Protein AF-A0A1N7IRK2-F1 (afdb_monomer_lite)

Foldseek 3Di:
DDPVVVVVVVVVVVVVVVVVVVVCVVVVVVVVVVVVVCVVVVVVVVVDDDDDDDDDDDDDDDDDDDDDDCVCVLPVPCDPPPCLLVLVCVQQPVCVDPVVVVVLVVDDADPDWAFDPDDDQFVLVVQQVCVVVVNPCVVQVSQPKTKHWDTKTWDPDADPVGPFTKIKTFIDIAGLDSVSVSSVCVVVVDRIWMWGADPPDPVRTHIDRDPGDDRHDPVSSVVRSVSCVVSVPDSDPDPPDDDD

Radius of gyration: 25.21 Å; chains: 1; bounding box: 62×64×77 Å

Structure (mmCIF, N/CA/C/O backbone):
data_AF-A0A1N7IRK2-F1
#
_entry.id   AF-A0A1N7IRK2-F1
#
loop_
_atom_site.group_PDB
_atom_site.id
_atom_site.type_symbol
_atom_site.label_atom_id
_atom_site.label_alt_id
_atom_site.label_comp_id
_atom_site.label_asym_id
_atom_site.label_entity_id
_atom_site.label_seq_id
_atom_site.pdbx_PDB_ins_code
_atom_site.Cartn_x
_atom_site.Cartn_y
_atom_site.Cartn_z
_atom_site.occupancy
_atom_site.B_iso_or_equiv
_atom_site.auth_seq_id
_atom_site.auth_comp_id
_atom_site.auth_asym_id
_atom_site.auth_atom_id
_atom_site.pdbx_PDB_model_num
ATOM 1 N N . MET A 1 1 ? 38.236 15.148 -55.944 1.00 59.03 1 MET A N 1
ATOM 2 C CA . MET A 1 1 ? 37.690 14.276 -54.873 1.00 59.03 1 MET A CA 1
ATOM 3 C C . MET A 1 1 ? 36.764 13.235 -55.497 1.00 59.03 1 MET A C 1
ATOM 5 O O . MET A 1 1 ? 35.755 13.628 -56.072 1.00 59.03 1 MET A O 1
ATOM 9 N N . ASN A 1 2 ? 37.127 11.945 -55.453 1.00 81.06 2 ASN A N 1
ATOM 10 C CA . ASN A 1 2 ? 36.358 10.857 -56.083 1.00 81.06 2 ASN A CA 1
ATOM 11 C C . ASN A 1 2 ? 34.930 10.778 -55.523 1.00 81.06 2 ASN A C 1
ATOM 13 O O . ASN A 1 2 ? 34.730 11.034 -54.335 1.00 81.06 2 ASN A O 1
ATOM 17 N N . LYS A 1 3 ? 33.951 10.388 -56.357 1.00 79.19 3 LYS A N 1
ATOM 18 C CA . LYS A 1 3 ? 32.530 10.230 -55.969 1.00 79.19 3 LYS A CA 1
ATOM 19 C C . LYS A 1 3 ? 32.361 9.459 -54.653 1.00 79.19 3 LYS A C 1
ATOM 21 O O . LYS A 1 3 ? 31.593 9.874 -53.797 1.00 79.19 3 LYS A O 1
ATOM 26 N N . MET A 1 4 ? 33.164 8.417 -54.453 1.00 84.38 4 MET A N 1
ATOM 27 C CA . MET A 1 4 ? 33.158 7.593 -53.243 1.00 84.38 4 MET A CA 1
ATOM 28 C C . MET A 1 4 ? 33.537 8.375 -51.970 1.00 84.38 4 MET A C 1
ATOM 30 O O . MET A 1 4 ? 32.898 8.213 -50.939 1.00 84.38 4 MET A O 1
ATOM 34 N N . LYS A 1 5 ? 34.500 9.307 -52.053 1.00 78.69 5 LYS A N 1
ATOM 35 C CA . LYS A 1 5 ? 34.880 10.181 -50.927 1.00 78.69 5 LYS A CA 1
ATOM 36 C C . LYS A 1 5 ? 33.790 11.207 -50.595 1.00 78.69 5 LYS A C 1
ATOM 38 O O . LYS A 1 5 ? 33.616 11.539 -49.431 1.00 78.69 5 LYS A O 1
ATOM 43 N N . LYS A 1 6 ? 33.038 11.684 -51.597 1.00 81.81 6 LYS A N 1
ATOM 44 C CA . LYS A 1 6 ? 31.887 12.584 -51.382 1.00 81.81 6 LYS A CA 1
ATOM 45 C C . LYS A 1 6 ? 30.735 11.870 -50.670 1.00 81.81 6 LYS A C 1
ATOM 47 O O . LYS A 1 6 ? 30.177 12.429 -49.738 1.00 81.81 6 LYS A O 1
ATOM 52 N N . ILE A 1 7 ? 30.423 10.639 -51.078 1.00 85.75 7 ILE A N 1
ATOM 53 C CA . ILE A 1 7 ? 29.370 9.828 -50.446 1.00 85.75 7 ILE A CA 1
ATOM 54 C C . ILE A 1 7 ? 29.739 9.508 -48.994 1.00 85.75 7 ILE A C 1
ATOM 56 O O . ILE A 1 7 ? 28.921 9.715 -48.103 1.00 85.75 7 ILE A O 1
ATOM 60 N N . LEU A 1 8 ? 30.986 9.094 -48.739 1.00 86.69 8 LEU A N 1
ATOM 61 C CA . LEU A 1 8 ? 31.450 8.791 -47.382 1.00 86.69 8 LEU A CA 1
ATOM 62 C C . LEU A 1 8 ? 31.350 10.011 -46.448 1.00 86.69 8 LEU A C 1
ATOM 64 O O . LEU A 1 8 ? 30.945 9.884 -45.297 1.00 86.69 8 LEU A O 1
ATOM 68 N N . LEU A 1 9 ? 31.675 11.200 -46.964 1.00 87.31 9 LEU A N 1
ATOM 69 C CA . LEU A 1 9 ? 31.631 12.444 -46.197 1.00 87.31 9 LEU A CA 1
ATOM 70 C C . LEU A 1 9 ? 30.193 12.873 -45.863 1.00 87.31 9 LEU A C 1
ATOM 72 O O . LEU A 1 9 ? 29.949 13.349 -44.760 1.00 87.31 9 LEU A O 1
ATOM 76 N N . ILE A 1 10 ? 29.238 12.649 -46.771 1.00 85.75 10 ILE A N 1
ATOM 77 C CA . ILE A 1 10 ? 27.810 12.916 -46.526 1.00 85.75 10 ILE A CA 1
ATOM 78 C C . ILE A 1 10 ? 27.249 11.961 -45.465 1.00 85.75 10 ILE A C 1
ATOM 80 O O . ILE A 1 10 ? 26.555 12.406 -44.554 1.00 85.75 10 ILE A O 1
ATOM 84 N N . VAL A 1 11 ? 27.580 10.668 -45.538 1.00 87.19 11 VAL A N 1
ATOM 85 C CA . VAL A 1 11 ? 27.141 9.678 -44.537 1.00 87.19 11 VAL A CA 1
ATOM 86 C C . VAL A 1 11 ? 27.688 10.021 -43.151 1.00 87.19 11 VAL A C 1
ATOM 88 O O . VAL A 1 11 ? 26.948 9.984 -42.172 1.00 87.19 11 VAL A O 1
ATOM 91 N N . PHE A 1 12 ? 28.958 10.420 -43.066 1.00 89.19 12 PHE A N 1
ATOM 92 C CA . PHE A 1 12 ? 29.565 10.826 -41.800 1.00 89.19 12 PHE A CA 1
ATOM 93 C C . PHE A 1 12 ? 28.893 12.073 -41.204 1.00 89.19 12 PHE A C 1
ATOM 95 O O . PHE A 1 12 ? 28.647 12.130 -40.002 1.00 89.19 12 PHE A O 1
ATOM 102 N N . LEU A 1 13 ? 28.530 13.044 -42.048 1.00 87.31 13 LEU A N 1
ATOM 103 C CA . LEU A 1 13 ? 27.792 14.242 -41.638 1.00 87.31 13 LEU A CA 1
ATOM 104 C C . LEU A 1 13 ? 26.403 13.905 -41.083 1.00 87.31 13 LEU A C 1
ATOM 106 O O . LEU A 1 13 ? 26.022 14.428 -40.040 1.00 87.31 13 LEU A O 1
ATOM 110 N N . LEU A 1 14 ? 25.669 12.999 -41.733 1.00 85.00 14 LEU A N 1
ATOM 111 C CA . LEU A 1 14 ? 24.349 12.567 -41.263 1.00 85.00 14 LEU A CA 1
ATOM 112 C C . LEU A 1 14 ? 24.428 11.819 -39.925 1.00 85.00 14 LEU A C 1
ATOM 114 O O . LEU A 1 14 ? 23.608 12.066 -39.042 1.00 85.00 14 LEU A O 1
ATOM 118 N N . LEU A 1 15 ? 25.437 10.962 -39.737 1.00 84.00 15 LEU A N 1
ATOM 119 C CA . LEU A 1 15 ? 25.663 10.276 -38.460 1.00 84.00 15 LEU A CA 1
ATOM 120 C C . LEU A 1 15 ? 26.034 11.252 -37.336 1.00 84.00 15 LEU A C 1
ATOM 122 O O . LEU A 1 15 ? 25.533 11.116 -36.222 1.00 84.00 15 LEU A O 1
ATOM 126 N N . ALA A 1 16 ? 26.862 12.260 -37.625 1.00 83.56 16 ALA A N 1
ATOM 127 C CA . ALA A 1 16 ? 27.221 13.287 -36.651 1.00 83.56 16 ALA A CA 1
ATOM 128 C C . ALA A 1 16 ? 26.000 14.115 -36.216 1.00 83.56 16 ALA A C 1
ATOM 130 O O . ALA A 1 16 ? 25.805 14.336 -35.023 1.00 83.56 16 ALA A O 1
ATOM 131 N N . VAL A 1 17 ? 25.140 14.514 -37.159 1.00 84.69 17 VAL A N 1
ATOM 132 C CA . VAL A 1 17 ? 23.889 15.233 -36.855 1.00 84.69 17 VAL A CA 1
ATOM 133 C C . VAL A 1 17 ? 22.929 14.356 -36.042 1.00 84.69 17 VAL A C 1
ATOM 135 O O . VAL A 1 17 ? 22.362 14.832 -35.060 1.00 84.69 17 VAL A O 1
ATOM 138 N N . GLY A 1 18 ? 22.799 13.069 -36.382 1.00 80.62 18 GLY A N 1
ATOM 139 C CA . GLY A 1 18 ? 21.986 12.117 -35.616 1.00 80.62 18 GLY A CA 1
ATOM 140 C C . GLY A 1 18 ? 22.479 11.930 -34.177 1.00 80.62 18 GLY A C 1
ATOM 141 O O . GLY A 1 18 ? 21.679 11.938 -33.245 1.00 80.62 18 GLY A O 1
ATOM 142 N N . MET A 1 19 ? 23.797 11.844 -33.973 1.00 77.31 19 MET A N 1
ATOM 143 C CA . MET A 1 19 ? 24.399 11.768 -32.636 1.00 77.31 19 MET A CA 1
ATOM 144 C C . MET A 1 19 ? 24.170 13.044 -31.820 1.00 77.31 19 MET A C 1
ATOM 146 O O . MET A 1 19 ? 23.827 12.957 -30.643 1.00 77.31 19 MET A O 1
ATOM 150 N N . VAL A 1 20 ? 24.297 14.227 -32.431 1.00 78.38 20 VAL A N 1
ATOM 151 C CA . VAL A 1 20 ? 24.004 15.504 -31.754 1.00 78.38 20 VAL A CA 1
ATOM 152 C C . VAL A 1 20 ? 22.532 15.584 -31.344 1.00 78.38 20 VAL A C 1
ATOM 154 O O . VAL A 1 20 ? 22.244 15.996 -30.222 1.00 78.38 20 VAL A O 1
ATOM 157 N N . TYR A 1 21 ? 21.611 15.137 -32.202 1.00 77.31 21 TYR A N 1
ATOM 158 C CA . TYR A 1 21 ? 20.181 15.098 -31.890 1.00 77.31 21 TYR A CA 1
ATOM 159 C C . TYR A 1 21 ? 19.876 14.166 -30.706 1.00 77.31 21 TYR A C 1
ATOM 161 O O . TYR A 1 21 ? 19.214 14.585 -29.760 1.00 77.31 21 TYR A O 1
ATOM 169 N N . LEU A 1 22 ? 20.436 12.949 -30.697 1.00 70.88 22 LEU A N 1
ATOM 170 C CA . LEU A 1 22 ? 20.263 11.993 -29.593 1.00 70.88 22 LEU A CA 1
ATOM 171 C C . LEU A 1 22 ? 20.816 12.522 -28.260 1.00 70.88 22 LEU A C 1
ATOM 173 O O . LEU A 1 22 ? 20.193 12.346 -27.210 1.00 70.88 22 LEU A O 1
ATOM 177 N N . ILE A 1 23 ? 21.969 13.198 -28.295 1.00 70.69 23 ILE A N 1
ATOM 178 C CA . ILE A 1 23 ? 22.569 13.826 -27.112 1.00 70.69 23 ILE A CA 1
ATOM 179 C C . ILE A 1 23 ? 21.680 14.972 -26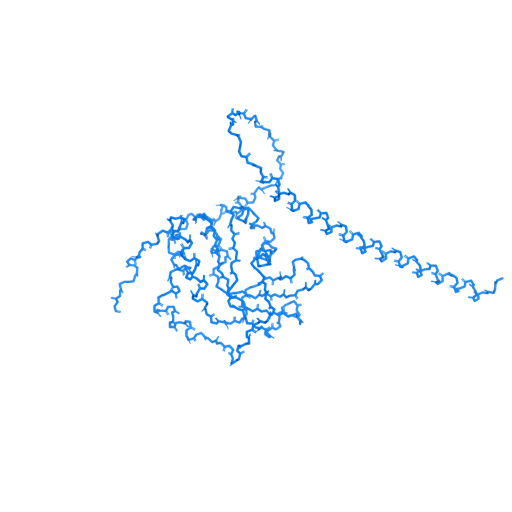.607 1.00 70.69 23 ILE A C 1
ATOM 181 O O . ILE A 1 23 ? 21.407 15.039 -25.411 1.00 70.69 23 ILE A O 1
ATOM 185 N N . GLN A 1 24 ? 21.174 15.835 -27.494 1.00 68.62 24 GLN A N 1
ATOM 186 C CA . GLN A 1 24 ? 20.278 16.933 -27.112 1.00 68.62 24 GLN A CA 1
ATOM 187 C C . GLN A 1 24 ? 18.959 16.435 -26.516 1.00 68.62 24 GLN A C 1
ATOM 189 O O . GLN A 1 24 ? 18.511 16.992 -25.517 1.00 68.62 24 GLN A O 1
ATOM 194 N N . THR A 1 25 ? 18.360 15.370 -27.058 1.00 70.00 25 THR A N 1
ATOM 195 C CA . THR A 1 25 ? 17.133 14.795 -26.486 1.00 70.00 25 THR A CA 1
ATOM 196 C C . THR A 1 25 ? 17.382 14.167 -25.120 1.00 70.00 25 THR A C 1
ATOM 198 O O . THR A 1 25 ? 16.560 14.332 -24.225 1.00 70.00 25 THR A O 1
ATOM 201 N N . ARG A 1 26 ? 18.527 13.500 -24.918 1.00 66.00 26 ARG A N 1
ATOM 202 C CA . ARG A 1 26 ? 18.858 12.868 -23.633 1.00 66.00 26 ARG A CA 1
ATOM 203 C C . ARG A 1 26 ? 19.161 13.905 -22.550 1.00 66.00 26 ARG A C 1
ATOM 205 O O . ARG A 1 26 ? 18.615 13.810 -21.459 1.00 66.00 26 ARG A O 1
ATOM 212 N N . ILE A 1 27 ? 19.953 14.929 -22.878 1.00 65.88 27 ILE A N 1
ATOM 213 C CA . ILE A 1 27 ? 20.255 16.046 -21.968 1.00 65.88 27 ILE A CA 1
ATOM 214 C C . ILE A 1 27 ? 18.994 16.875 -21.689 1.00 65.88 27 ILE A C 1
ATOM 216 O O . ILE A 1 27 ? 18.777 17.296 -20.558 1.00 65.88 27 ILE A O 1
ATOM 220 N N . GLY A 1 28 ? 18.143 17.100 -22.696 1.00 62.56 28 GLY A N 1
ATOM 221 C CA . GLY A 1 28 ? 16.870 17.803 -22.528 1.00 62.56 28 GLY A CA 1
ATOM 222 C C . GLY A 1 28 ? 15.907 17.059 -21.605 1.00 62.56 28 GLY A C 1
ATOM 223 O O . GLY A 1 28 ? 15.280 17.681 -20.753 1.00 62.56 28 GLY A O 1
ATOM 224 N N . LEU A 1 29 ? 15.849 15.730 -21.723 1.00 56.09 29 LEU A N 1
ATOM 225 C CA . LEU A 1 29 ? 15.048 14.877 -20.852 1.00 56.09 29 LEU A CA 1
ATOM 226 C C . LEU A 1 29 ? 15.599 14.865 -19.417 1.00 56.09 29 LEU A C 1
ATOM 228 O O . LEU A 1 29 ? 14.843 15.058 -18.472 1.00 56.09 29 LEU A O 1
ATOM 232 N N . GLU A 1 30 ? 16.916 14.723 -19.239 1.00 61.84 30 GLU A N 1
ATOM 233 C CA . GLU A 1 30 ? 17.557 14.805 -17.917 1.00 61.84 30 GLU A CA 1
ATOM 234 C C . GLU A 1 30 ? 17.344 16.170 -17.256 1.00 61.84 30 GLU A C 1
ATOM 236 O O . GLU A 1 30 ? 17.046 16.234 -16.065 1.00 61.84 30 GLU A O 1
ATOM 241 N N . LYS A 1 31 ? 17.435 17.262 -18.023 1.00 60.19 31 LYS A N 1
ATOM 242 C CA . LYS A 1 31 ? 17.185 18.614 -17.516 1.00 60.19 31 LYS A CA 1
ATOM 243 C C . LYS A 1 31 ? 15.722 18.804 -17.116 1.00 60.19 31 LYS A C 1
ATOM 245 O O . LYS A 1 31 ? 15.466 19.301 -16.028 1.00 60.19 31 LYS A O 1
ATOM 250 N N . PHE A 1 32 ? 14.781 18.320 -17.928 1.00 61.00 32 PHE A N 1
ATOM 251 C CA . PHE A 1 32 ? 13.359 18.299 -17.579 1.00 61.00 32 PHE A CA 1
ATOM 252 C C . PHE A 1 32 ? 13.099 17.507 -16.287 1.00 61.00 32 PHE A C 1
ATOM 254 O O . PHE A 1 32 ? 12.377 17.980 -15.413 1.00 61.00 32 PHE A O 1
ATOM 261 N N . TYR A 1 33 ? 13.739 16.346 -16.112 1.00 63.09 33 TYR A N 1
ATOM 262 C CA . TYR A 1 33 ? 13.618 15.564 -14.879 1.00 63.09 33 TYR A CA 1
ATOM 263 C C . TYR A 1 33 ? 14.173 16.293 -13.654 1.00 63.09 33 TYR A C 1
ATOM 265 O O . TYR A 1 33 ? 13.560 16.236 -12.588 1.00 63.09 33 TYR A O 1
ATOM 273 N N . GLN A 1 34 ? 15.310 16.983 -13.783 1.00 59.81 34 GLN A N 1
ATOM 274 C CA . GLN A 1 34 ? 15.858 17.782 -12.685 1.00 59.81 34 GLN A CA 1
ATOM 275 C C . GLN A 1 34 ? 14.972 18.987 -12.360 1.00 59.81 34 GLN A C 1
ATOM 277 O O . GLN A 1 34 ? 14.763 19.263 -11.182 1.00 59.81 34 GLN A O 1
ATOM 282 N N . ASP A 1 35 ? 14.400 19.647 -13.368 1.00 59.03 35 ASP A N 1
ATOM 283 C CA . ASP A 1 35 ? 13.513 20.798 -13.179 1.00 59.03 35 ASP A CA 1
ATOM 284 C C . ASP A 1 35 ? 12.204 20.382 -12.482 1.00 59.03 35 ASP A C 1
ATOM 286 O O . ASP A 1 35 ? 11.804 21.010 -11.503 1.00 59.03 35 ASP A O 1
ATOM 290 N N . VAL A 1 36 ? 11.584 19.265 -12.888 1.00 56.09 36 VAL A N 1
ATOM 291 C CA . VAL A 1 36 ? 10.395 18.712 -12.210 1.00 56.09 36 VAL A CA 1
ATOM 292 C C . VAL A 1 36 ? 10.725 18.284 -10.778 1.00 56.09 36 VAL A C 1
ATOM 294 O O . VAL A 1 36 ? 9.989 18.606 -9.846 1.00 56.09 36 VAL A O 1
ATOM 297 N N . LYS A 1 37 ? 11.858 17.600 -10.569 1.00 57.12 37 LYS A N 1
ATOM 298 C CA . LYS A 1 37 ? 12.305 17.195 -9.229 1.00 57.12 37 LYS A CA 1
ATOM 299 C C . LYS A 1 37 ? 12.561 18.406 -8.332 1.00 57.12 37 LYS A C 1
ATOM 301 O O . LYS A 1 37 ? 12.188 18.380 -7.159 1.00 57.12 37 LYS A O 1
ATOM 306 N N . TYR A 1 38 ? 13.187 19.455 -8.859 1.00 57.53 38 TYR A N 1
ATOM 307 C CA . TYR A 1 38 ? 13.462 20.691 -8.133 1.00 57.53 38 TYR A CA 1
ATOM 308 C C . TYR A 1 38 ? 12.174 21.446 -7.792 1.00 57.53 38 TYR A C 1
ATOM 310 O O . TYR A 1 38 ? 12.020 21.892 -6.658 1.00 57.53 38 TYR A O 1
ATOM 318 N N . GLU A 1 39 ? 11.218 21.537 -8.715 1.00 60.53 39 GLU A N 1
ATOM 319 C CA . GLU A 1 39 ? 9.914 22.167 -8.477 1.00 60.53 39 GLU A CA 1
ATOM 320 C C . GLU A 1 39 ? 9.136 21.434 -7.368 1.00 60.53 39 GLU A C 1
ATOM 322 O O . GLU A 1 39 ? 8.645 22.062 -6.431 1.00 60.53 39 GLU A O 1
ATOM 327 N N . ILE A 1 40 ? 9.111 20.097 -7.397 1.00 54.72 40 ILE A N 1
ATOM 328 C CA . ILE A 1 40 ? 8.473 19.280 -6.352 1.00 54.72 40 ILE A CA 1
ATOM 329 C C . ILE A 1 40 ? 9.201 19.451 -5.008 1.00 54.72 40 ILE A C 1
ATOM 331 O O . ILE A 1 40 ? 8.580 19.742 -3.988 1.00 54.72 40 ILE A O 1
ATOM 335 N N . THR A 1 41 ? 10.532 19.340 -4.995 1.00 48.03 41 THR A N 1
ATOM 336 C CA . THR A 1 41 ? 11.327 19.418 -3.755 1.00 48.03 41 THR A CA 1
ATOM 337 C C . THR A 1 41 ? 11.314 20.828 -3.150 1.00 48.03 41 THR A C 1
ATOM 339 O O . THR A 1 41 ? 11.290 20.980 -1.932 1.00 48.03 41 THR A O 1
ATOM 342 N N . SER A 1 42 ? 11.293 21.881 -3.972 1.00 47.56 42 SER A N 1
ATOM 343 C CA . SER A 1 42 ? 11.266 23.274 -3.506 1.00 47.56 42 SER A CA 1
ATOM 344 C C . SER A 1 42 ? 9.911 23.680 -2.922 1.00 47.56 42 SER A C 1
ATOM 346 O O . SER A 1 42 ? 9.883 24.440 -1.951 1.00 47.56 42 SER A O 1
ATOM 348 N N . ARG A 1 43 ? 8.800 23.129 -3.431 1.00 50.97 43 ARG A N 1
ATOM 349 C CA . ARG A 1 43 ? 7.472 23.251 -2.804 1.00 50.97 43 ARG A CA 1
ATOM 350 C C . ARG A 1 43 ? 7.437 22.568 -1.438 1.00 50.97 43 ARG A C 1
ATOM 352 O O . ARG A 1 43 ? 6.983 23.169 -0.468 1.00 50.97 43 ARG A O 1
ATOM 359 N N . ILE A 1 44 ? 8.044 21.387 -1.332 1.00 46.78 44 ILE A N 1
ATOM 360 C CA . ILE A 1 44 ? 8.194 20.662 -0.062 1.00 46.78 44 ILE A CA 1
ATOM 361 C C . ILE A 1 44 ? 9.078 21.449 0.927 1.00 46.78 44 ILE A C 1
ATOM 363 O O . ILE A 1 44 ? 8.733 21.560 2.103 1.00 46.78 44 ILE A O 1
ATOM 367 N N . SER A 1 45 ? 10.184 22.056 0.481 1.00 34.25 45 SER A N 1
ATOM 368 C CA . SER A 1 45 ? 11.102 22.813 1.351 1.00 34.25 45 SER A CA 1
ATOM 369 C C . SER A 1 45 ? 10.589 24.191 1.783 1.00 34.25 45 SER A C 1
ATOM 371 O O . SER A 1 45 ? 10.867 24.586 2.913 1.00 34.25 45 SER A O 1
ATOM 373 N N . LYS A 1 46 ? 9.825 24.918 0.952 1.00 42.34 46 LYS A N 1
ATOM 374 C CA . LYS A 1 46 ? 9.235 26.215 1.350 1.00 42.34 46 LYS A CA 1
ATOM 375 C C . LYS A 1 46 ? 8.166 26.089 2.442 1.00 42.34 46 LYS A C 1
ATOM 377 O O . LYS A 1 46 ? 7.895 27.072 3.118 1.00 42.34 46 LYS A O 1
ATOM 382 N N . SER A 1 47 ? 7.613 24.894 2.658 1.00 41.06 47 SER A N 1
ATOM 383 C CA . SER A 1 47 ? 6.668 24.622 3.753 1.00 41.06 47 SER A CA 1
ATOM 384 C C . SER A 1 47 ? 7.328 24.499 5.138 1.00 41.06 47 SER A C 1
ATOM 386 O O . SER A 1 47 ? 6.635 24.472 6.151 1.00 41.06 47 SER A O 1
ATOM 388 N N . LYS A 1 48 ? 8.668 24.444 5.212 1.00 36.22 48 LYS A N 1
ATOM 389 C CA . LYS A 1 48 ? 9.417 24.407 6.476 1.00 36.22 48 LYS A CA 1
ATOM 390 C C . LYS A 1 48 ? 10.135 25.733 6.717 1.00 36.22 48 LYS A C 1
ATOM 392 O O . LYS A 1 48 ? 11.314 25.885 6.410 1.00 36.22 48 LYS A O 1
ATOM 397 N N . THR A 1 49 ? 9.449 26.699 7.315 1.00 28.89 49 THR A N 1
ATOM 398 C CA . THR A 1 49 ? 10.084 27.786 8.083 1.00 28.89 49 THR A CA 1
ATOM 399 C C . THR A 1 49 ? 9.258 28.008 9.358 1.00 28.89 49 THR A C 1
ATOM 401 O O . THR A 1 49 ? 8.034 27.921 9.270 1.00 28.89 49 THR A O 1
ATOM 404 N N . PRO A 1 50 ? 9.875 28.198 10.543 1.00 37.00 50 PRO A N 1
ATOM 405 C CA . PRO A 1 50 ? 9.157 28.229 11.814 1.00 37.00 50 PRO A CA 1
ATOM 406 C C . PRO A 1 50 ? 8.428 29.562 12.030 1.00 37.00 50 PRO A C 1
ATOM 408 O O . PRO A 1 50 ? 8.865 30.605 11.551 1.00 37.00 50 PRO A O 1
ATOM 411 N N . GLU A 1 51 ? 7.325 29.463 12.766 1.00 41.59 51 GLU A N 1
ATOM 412 C CA . GLU A 1 51 ? 6.317 30.472 13.106 1.00 41.59 51 GLU A CA 1
ATOM 413 C C . GLU A 1 51 ? 6.842 31.851 13.548 1.00 41.59 51 GLU A C 1
ATOM 415 O O . GLU A 1 51 ? 7.747 31.942 14.375 1.00 41.59 51 GLU A O 1
ATOM 420 N N . THR A 1 52 ? 6.119 32.900 13.133 1.00 26.48 52 THR A N 1
ATOM 421 C CA . THR A 1 52 ? 5.802 34.057 13.987 1.00 26.48 52 THR A CA 1
ATOM 422 C C . THR A 1 52 ? 4.343 34.443 13.739 1.00 26.48 52 THR A C 1
ATOM 424 O O . THR A 1 52 ? 3.947 34.687 12.600 1.00 26.48 52 THR A O 1
ATOM 427 N N . GLN A 1 53 ? 3.542 34.462 14.806 1.00 42.28 53 GLN A N 1
ATOM 428 C CA . GLN A 1 53 ? 2.176 34.980 14.817 1.00 42.28 53 GLN A CA 1
ATOM 429 C C . GLN A 1 53 ? 2.181 36.490 14.552 1.00 42.28 53 GLN A C 1
ATOM 431 O O . GLN A 1 53 ? 2.759 37.235 15.336 1.00 42.28 53 GLN A O 1
ATOM 436 N N . GLU A 1 54 ? 1.473 36.931 13.516 1.00 27.95 54 GLU A N 1
ATOM 437 C CA . GLU A 1 54 ? 0.864 38.260 13.453 1.00 27.95 54 GLU A CA 1
ATOM 438 C C . GLU A 1 54 ? -0.458 38.139 12.682 1.00 27.95 54 GLU A C 1
ATOM 440 O O . GLU A 1 54 ? -0.496 37.719 11.525 1.00 27.95 54 GLU A O 1
ATOM 445 N N . GLU A 1 55 ? -1.563 38.465 13.357 1.00 36.19 55 GLU A N 1
ATOM 446 C CA . GLU A 1 55 ? -2.842 38.740 12.711 1.00 36.19 55 GLU A CA 1
ATOM 447 C C . GLU A 1 55 ? -2.640 39.907 11.743 1.00 36.19 55 GLU A C 1
ATOM 449 O O . GLU A 1 55 ? -2.369 41.036 12.145 1.00 36.19 55 GLU A O 1
ATOM 454 N N . THR A 1 56 ? -2.784 39.662 10.448 1.00 26.39 56 THR A N 1
ATOM 455 C CA . THR A 1 56 ? -3.062 40.727 9.487 1.00 26.39 56 THR A CA 1
ATOM 456 C C . THR A 1 56 ? -4.089 40.192 8.508 1.00 26.39 56 THR A C 1
ATOM 458 O O . THR A 1 56 ? -3.867 39.186 7.838 1.00 26.39 56 THR A O 1
ATOM 461 N N . GLN A 1 57 ? -5.250 40.843 8.475 1.00 35.56 57 GLN A N 1
ATOM 462 C CA . GLN A 1 57 ? -6.270 40.623 7.459 1.00 35.56 57 GLN A CA 1
ATOM 463 C C . GLN A 1 57 ? -5.638 40.877 6.086 1.00 35.56 57 GLN A C 1
ATOM 465 O O . GLN A 1 57 ? -5.262 42.009 5.787 1.00 35.56 57 GLN A O 1
ATOM 470 N N . VAL A 1 58 ? -5.492 39.828 5.276 1.00 28.39 58 VAL A N 1
ATOM 471 C CA . VAL A 1 58 ? -5.033 39.953 3.891 1.00 28.39 58 VAL A CA 1
ATOM 472 C C . VAL A 1 58 ? -6.242 39.868 2.972 1.00 28.39 58 VAL A C 1
ATOM 474 O O . VAL A 1 58 ? -7.018 38.914 2.989 1.00 28.39 58 VAL A O 1
ATOM 477 N N . GLU A 1 59 ? -6.379 40.954 2.230 1.00 28.72 59 GLU A N 1
ATOM 478 C CA . GLU A 1 59 ? -7.324 41.251 1.172 1.00 28.72 59 GLU A CA 1
ATOM 479 C C . GLU A 1 59 ? -7.459 40.087 0.180 1.00 28.72 59 GLU A C 1
ATOM 481 O O . GLU A 1 59 ? -6.492 39.425 -0.200 1.00 28.72 59 GLU A O 1
ATOM 486 N N . GLN A 1 60 ? -8.705 39.817 -0.191 1.00 29.67 60 GLN A N 1
ATOM 487 C CA . GLN A 1 60 ? -9.121 38.700 -1.021 1.00 29.67 60 GLN A CA 1
ATOM 488 C C . GLN A 1 60 ? -8.692 38.949 -2.474 1.00 29.67 60 GLN A C 1
ATOM 490 O O . GLN A 1 60 ? -9.476 39.446 -3.281 1.00 29.67 60 GLN A O 1
ATOM 495 N N . ASP A 1 61 ? -7.448 38.606 -2.808 1.00 26.70 61 ASP A N 1
ATOM 496 C CA . ASP A 1 61 ? -6.984 38.583 -4.194 1.00 26.70 61 ASP A CA 1
ATOM 497 C C . ASP A 1 61 ? -7.767 37.511 -4.964 1.00 26.70 61 ASP A C 1
ATOM 499 O O . ASP A 1 61 ? -7.638 36.301 -4.756 1.00 26.70 61 ASP A O 1
ATOM 503 N N . SER A 1 62 ? -8.648 37.978 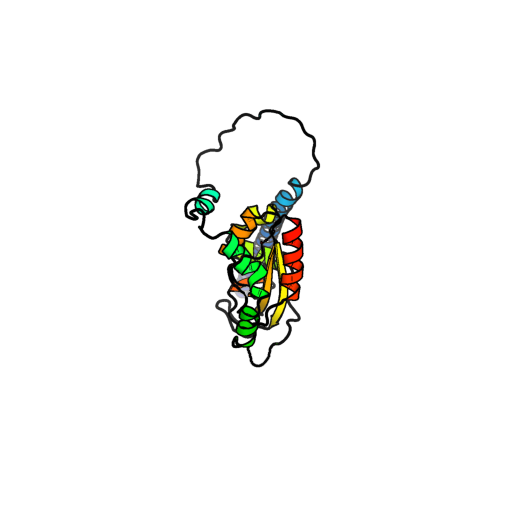-5.846 1.00 31.56 62 SER A N 1
ATOM 504 C CA . SER A 1 62 ? -9.471 37.143 -6.707 1.00 31.56 62 SER A CA 1
ATOM 505 C C . SER A 1 62 ? -8.595 36.391 -7.712 1.00 31.56 62 SER A C 1
ATOM 507 O O . SER A 1 62 ? -8.132 36.964 -8.701 1.00 31.56 62 SER A O 1
ATOM 509 N N . ILE A 1 63 ? -8.400 35.092 -7.479 1.00 30.55 63 ILE A N 1
ATOM 510 C CA . ILE A 1 63 ? -7.830 34.166 -8.463 1.00 30.55 63 ILE A CA 1
ATOM 511 C C . ILE A 1 63 ? -8.805 34.072 -9.657 1.00 30.55 63 ILE A C 1
ATOM 513 O O . ILE A 1 63 ? -10.010 33.903 -9.438 1.00 30.55 63 ILE A O 1
ATOM 517 N N . PRO A 1 64 ? -8.340 34.183 -10.918 1.00 28.05 64 PRO A N 1
ATOM 518 C CA . PRO A 1 64 ? -9.219 34.154 -12.080 1.00 28.05 64 PRO A CA 1
ATOM 519 C C . PRO A 1 64 ? -9.918 32.797 -12.196 1.00 28.05 64 PRO A C 1
ATOM 521 O O . PRO A 1 64 ? -9.282 31.749 -12.086 1.00 28.05 64 PRO A O 1
ATOM 524 N N . GLN A 1 65 ? -11.225 32.829 -12.462 1.00 34.62 65 GLN A N 1
ATOM 525 C CA . GLN A 1 65 ? -12.038 31.652 -12.754 1.00 34.62 65 GLN A CA 1
ATOM 526 C C . GLN A 1 65 ? -11.435 30.841 -13.908 1.00 34.62 65 GLN A C 1
ATOM 528 O O . GLN A 1 65 ? -11.458 31.259 -15.065 1.00 34.62 65 GLN A O 1
ATOM 533 N N . GLY A 1 66 ? -10.919 29.658 -13.582 1.00 27.09 66 GLY A N 1
ATOM 534 C CA . GLY A 1 66 ? -10.346 28.727 -14.541 1.00 27.09 66 GLY A CA 1
ATOM 535 C C . GLY A 1 66 ? -10.115 27.356 -13.918 1.00 27.09 66 GLY A C 1
ATOM 536 O O . GLY A 1 66 ? -8.998 27.042 -13.535 1.00 27.09 66 GLY A O 1
ATOM 537 N N . GLY A 1 67 ? -11.173 26.541 -13.867 1.00 27.72 67 GLY A N 1
ATOM 538 C CA . GLY A 1 67 ? -11.086 25.094 -13.642 1.00 27.72 67 GLY A CA 1
ATOM 539 C C . GLY A 1 67 ? -11.176 24.654 -12.180 1.00 27.72 67 GLY A C 1
ATOM 540 O O . GLY A 1 67 ? -10.243 24.832 -11.411 1.00 27.72 67 GLY A O 1
ATOM 541 N N . TYR A 1 68 ? -12.318 24.049 -11.851 1.00 29.06 68 TYR A N 1
ATOM 542 C CA . TYR A 1 68 ? -12.652 23.227 -10.680 1.00 29.06 68 TYR A CA 1
ATOM 543 C C . TYR A 1 68 ? -11.463 22.848 -9.779 1.00 29.06 68 TYR A C 1
ATOM 545 O O . TYR A 1 68 ? -10.607 22.046 -10.164 1.00 29.06 68 TYR A O 1
ATOM 553 N N . THR A 1 69 ? -11.442 23.360 -8.548 1.00 36.72 69 THR A N 1
ATOM 554 C CA . THR A 1 69 ? -10.573 22.824 -7.499 1.00 36.72 69 THR A CA 1
ATOM 555 C C . THR A 1 69 ? -11.022 21.395 -7.183 1.00 36.72 69 THR A C 1
ATOM 557 O O . THR A 1 69 ? -12.197 21.112 -6.957 1.00 36.72 69 THR A O 1
ATOM 560 N N . LEU A 1 70 ? -10.076 20.456 -7.191 1.00 40.62 70 LEU A N 1
ATOM 561 C CA . LEU A 1 70 ? -10.302 19.013 -7.037 1.00 40.62 70 LEU A CA 1
ATOM 562 C C . LEU A 1 70 ? -10.962 18.602 -5.705 1.00 40.62 70 LEU A C 1
ATOM 564 O O . LEU A 1 70 ? -11.410 17.461 -5.595 1.00 40.62 70 LEU A O 1
ATOM 568 N N . LEU A 1 71 ? -11.103 19.525 -4.746 1.00 39.78 71 LEU A N 1
ATOM 569 C CA . LEU A 1 71 ? -11.960 19.360 -3.569 1.00 39.78 71 LEU A CA 1
ATOM 570 C C . LEU A 1 71 ? -13.429 19.103 -3.961 1.00 39.78 71 LEU A C 1
ATOM 572 O O . LEU A 1 71 ? -14.068 18.246 -3.365 1.00 39.78 71 LEU A O 1
ATOM 576 N N . GLU A 1 72 ? -13.949 19.722 -5.027 1.00 38.56 72 GLU A N 1
ATOM 577 C CA . GLU A 1 72 ? -15.353 19.552 -5.444 1.00 38.56 72 GLU A CA 1
ATOM 578 C C . GLU A 1 72 ? -15.658 18.164 -6.035 1.00 38.56 72 GLU A C 1
ATOM 580 O O . GLU A 1 72 ? -16.793 17.702 -5.957 1.00 38.56 72 GLU A O 1
ATOM 585 N N . LYS A 1 73 ? -14.665 17.442 -6.578 1.00 38.44 73 LYS A N 1
ATOM 586 C CA . LYS A 1 73 ? -14.832 16.020 -6.960 1.00 38.44 73 LYS A CA 1
ATOM 587 C C . LYS A 1 73 ? -14.604 15.051 -5.796 1.00 38.44 73 LYS A C 1
ATOM 589 O O . LYS A 1 73 ? -15.017 13.899 -5.900 1.00 38.44 73 LYS A O 1
ATOM 594 N N . PHE A 1 74 ? -13.948 15.499 -4.724 1.00 47.78 74 PHE A N 1
ATOM 595 C CA . PHE A 1 74 ? -13.832 14.762 -3.463 1.00 47.78 74 PHE A CA 1
ATOM 596 C C . PHE A 1 74 ? -15.040 14.978 -2.535 1.00 47.78 74 PHE A C 1
ATOM 598 O O . PHE A 1 74 ? -15.286 14.111 -1.706 1.00 47.78 74 PHE A O 1
ATOM 605 N N . ASP A 1 75 ? -15.793 16.075 -2.675 1.00 45.22 75 ASP A N 1
ATOM 606 C CA . ASP A 1 75 ? -16.920 16.403 -1.786 1.00 45.22 75 ASP A CA 1
ATOM 607 C C . ASP A 1 75 ? -18.313 16.231 -2.433 1.00 45.22 75 ASP A C 1
ATOM 609 O O . ASP A 1 75 ? -19.252 15.885 -1.726 1.00 45.22 75 ASP A O 1
ATOM 613 N N . ASN A 1 76 ? -18.495 16.371 -3.757 1.00 38.75 76 ASN A N 1
ATOM 614 C CA . ASN A 1 76 ? -19.857 16.370 -4.336 1.00 38.75 76 ASN A CA 1
ATOM 615 C C . ASN A 1 76 ? -20.480 14.986 -4.612 1.00 38.75 76 ASN A C 1
ATOM 617 O O . ASN A 1 76 ? -21.612 14.930 -5.080 1.00 38.75 76 ASN A O 1
ATOM 621 N N . ASN A 1 77 ? -19.783 13.879 -4.327 1.00 41.81 77 ASN A N 1
ATOM 622 C CA . ASN A 1 77 ? -20.321 12.512 -4.477 1.00 41.81 77 ASN A CA 1
ATOM 623 C C . ASN A 1 77 ? -20.059 11.597 -3.272 1.00 41.81 77 ASN A C 1
ATOM 625 O O . ASN A 1 77 ? -20.387 10.413 -3.324 1.00 41.81 77 ASN A O 1
ATOM 629 N N . LEU A 1 78 ? -19.468 12.111 -2.195 1.00 47.50 78 LEU A N 1
ATOM 630 C CA . LEU A 1 78 ? -19.407 11.389 -0.933 1.00 47.50 78 LEU A CA 1
ATOM 631 C C . LEU A 1 78 ? -20.424 12.067 -0.010 1.00 47.50 78 LEU A C 1
ATOM 633 O O . LEU A 1 78 ? -20.063 12.921 0.796 1.00 47.50 78 LEU A O 1
ATOM 637 N N . GLU A 1 79 ? -21.712 11.714 -0.162 1.00 41.09 79 GLU A N 1
ATOM 638 C CA . GLU A 1 79 ? -22.682 11.896 0.931 1.00 41.09 79 GLU A CA 1
ATOM 639 C C . GLU A 1 79 ? -22.006 11.463 2.245 1.00 41.09 79 GLU A C 1
ATOM 641 O O . GLU A 1 79 ? -21.184 10.542 2.208 1.00 41.09 79 GLU A O 1
ATOM 646 N N . PRO A 1 80 ? -22.281 12.094 3.403 1.00 42.19 80 PRO A N 1
ATOM 647 C CA . PRO A 1 80 ? -21.759 11.590 4.667 1.00 42.19 80 PRO A CA 1
ATOM 648 C C . PRO A 1 80 ? -22.152 10.115 4.786 1.00 42.19 80 PRO A C 1
ATOM 650 O O . PRO A 1 80 ? -23.329 9.800 4.958 1.00 42.19 80 PRO A O 1
ATOM 653 N N . PHE A 1 81 ? -21.177 9.216 4.615 1.00 49.16 81 PHE A N 1
ATOM 654 C CA . PHE A 1 81 ? -21.461 7.790 4.581 1.00 49.16 81 PHE A CA 1
ATOM 655 C C . PHE A 1 81 ? -22.029 7.410 5.944 1.00 49.16 81 PHE A C 1
ATOM 657 O O . PHE A 1 81 ? -21.437 7.783 6.965 1.00 49.16 81 PHE A O 1
ATOM 664 N N . PRO A 1 82 ? -23.163 6.692 5.983 1.00 48.38 82 PRO A N 1
ATOM 665 C CA . PRO A 1 82 ? -23.861 6.402 7.230 1.00 48.38 82 PRO A CA 1
ATOM 666 C C . PRO A 1 82 ? -22.987 5.654 8.256 1.00 48.38 82 PRO A C 1
ATOM 668 O O . PRO A 1 82 ? -23.251 5.762 9.449 1.00 48.38 82 PRO A O 1
ATOM 671 N N . ASP A 1 83 ? -21.889 5.014 7.819 1.00 59.75 83 ASP A N 1
ATOM 672 C CA . ASP A 1 83 ? -21.105 4.062 8.612 1.00 59.75 83 ASP A CA 1
ATOM 673 C C . ASP A 1 83 ? -19.582 4.352 8.671 1.00 59.75 83 ASP A C 1
ATOM 675 O O . ASP A 1 83 ? -18.755 3.438 8.632 1.00 59.75 83 ASP A O 1
ATOM 679 N N . ASN A 1 84 ? -19.169 5.621 8.790 1.00 68.88 84 ASN A N 1
ATOM 680 C CA . ASN A 1 84 ? -17.745 6.006 8.884 1.00 68.88 84 ASN A CA 1
ATOM 681 C C . ASN A 1 84 ? -16.960 5.211 9.956 1.00 68.88 84 ASN A C 1
ATOM 683 O O . ASN A 1 84 ? -15.821 4.792 9.741 1.00 68.88 84 ASN A O 1
ATOM 687 N N . GLU A 1 85 ? -17.559 4.966 11.123 1.00 69.81 85 GLU A N 1
ATOM 688 C CA . GLU A 1 85 ? -16.902 4.186 12.182 1.00 69.81 85 GLU A CA 1
ATOM 689 C C . GLU A 1 85 ? -16.759 2.703 11.824 1.00 69.81 85 GLU A C 1
ATOM 691 O O . GLU A 1 85 ? -15.727 2.103 12.125 1.00 69.81 85 GLU A O 1
ATOM 696 N N . THR A 1 86 ? -17.732 2.130 11.115 1.00 73.00 86 THR A N 1
ATOM 697 C CA . THR A 1 86 ? -17.680 0.750 10.617 1.00 73.00 86 THR A CA 1
ATOM 698 C C . THR A 1 86 ? -16.594 0.582 9.561 1.00 73.00 86 THR A C 1
ATOM 700 O O . THR A 1 86 ? -15.891 -0.424 9.587 1.00 73.00 86 THR A O 1
ATOM 703 N N . ALA A 1 87 ? -16.387 1.555 8.668 1.00 73.25 87 ALA A N 1
ATOM 704 C CA . ALA A 1 87 ? -15.310 1.497 7.673 1.00 73.25 87 ALA A CA 1
ATOM 705 C C . ALA A 1 87 ? -13.926 1.471 8.342 1.00 73.25 87 ALA A C 1
ATOM 707 O O . ALA A 1 87 ? -13.089 0.617 8.047 1.00 73.25 87 ALA A O 1
ATOM 708 N N . LEU A 1 88 ? -13.706 2.355 9.317 1.00 75.38 88 LEU A N 1
ATOM 709 C CA . LEU A 1 88 ? -12.458 2.378 10.077 1.00 75.38 88 LEU A CA 1
ATOM 710 C C . LEU A 1 88 ? -12.287 1.130 10.956 1.00 75.38 88 LEU A C 1
ATOM 712 O O . LEU A 1 88 ? -11.171 0.627 11.089 1.00 75.38 88 LEU A O 1
ATOM 716 N N . TYR A 1 89 ? -13.373 0.612 11.541 1.00 75.31 89 TYR A N 1
ATOM 717 C CA . TYR A 1 89 ? -13.367 -0.668 12.252 1.00 75.31 89 TYR A CA 1
ATOM 718 C C . TYR A 1 89 ? -12.950 -1.804 11.322 1.00 75.31 89 TYR A C 1
ATOM 720 O O . TYR A 1 89 ? -12.046 -2.569 11.655 1.00 75.31 89 TYR A O 1
ATOM 728 N N . THR A 1 90 ? -13.576 -1.885 10.151 1.00 77.19 90 THR A N 1
ATOM 729 C CA . THR A 1 90 ? -13.314 -2.922 9.151 1.00 77.19 90 THR A CA 1
ATOM 730 C C . THR A 1 90 ? -11.860 -2.876 8.712 1.00 77.19 90 THR A C 1
ATOM 732 O O . THR A 1 90 ? -11.199 -3.901 8.666 1.00 77.19 90 THR A O 1
ATOM 735 N N . TYR A 1 91 ? -11.300 -1.691 8.490 1.00 81.38 91 TYR A N 1
ATOM 736 C CA . TYR A 1 91 ? -9.917 -1.597 8.046 1.00 81.38 91 TYR A CA 1
ATOM 737 C C . TYR A 1 91 ? -8.896 -1.873 9.165 1.00 81.38 91 TYR A C 1
ATOM 739 O O . TYR A 1 91 ? -7.943 -2.618 8.956 1.00 81.38 91 TYR A O 1
ATOM 747 N N . TYR A 1 92 ? -9.087 -1.315 10.368 1.00 78.00 92 TYR A N 1
ATOM 748 C CA . TYR A 1 92 ? -8.050 -1.326 11.413 1.00 78.00 92 TYR A CA 1
ATOM 749 C C . TYR A 1 92 ? -8.259 -2.326 12.557 1.00 78.00 92 TYR A C 1
ATOM 751 O O . TYR A 1 92 ? -7.310 -2.614 13.292 1.00 78.00 92 TYR A O 1
ATOM 759 N N . LYS A 1 93 ? -9.478 -2.833 12.773 1.00 78.25 93 LYS A N 1
ATOM 760 C CA . LYS A 1 93 ? -9.801 -3.742 13.892 1.00 78.25 93 LYS A CA 1
ATOM 761 C C . LYS A 1 93 ? -10.279 -5.109 13.438 1.00 78.25 93 LYS A C 1
ATOM 763 O O . LYS A 1 93 ? -9.864 -6.093 14.049 1.00 78.25 93 LYS A O 1
ATOM 768 N N . PHE A 1 94 ? -11.096 -5.180 12.389 1.00 80.50 94 PHE A N 1
ATOM 769 C CA . PHE A 1 94 ? -11.599 -6.449 11.868 1.00 80.50 94 PHE A CA 1
ATOM 770 C C . PHE A 1 94 ? -10.484 -7.457 11.550 1.00 80.50 94 PHE A C 1
ATOM 772 O O . PHE A 1 94 ? -10.657 -8.613 11.930 1.00 80.50 94 PHE A O 1
ATOM 779 N N . PRO A 1 95 ? -9.291 -7.061 11.050 1.00 85.62 95 PRO A N 1
ATOM 780 C CA . PRO A 1 95 ? -8.208 -8.013 10.832 1.00 85.62 95 PRO A CA 1
ATOM 781 C C . PRO A 1 95 ? -7.782 -8.811 12.071 1.00 85.62 95 PRO A C 1
ATOM 783 O O . PRO A 1 95 ? -7.195 -9.883 11.966 1.00 85.62 95 PRO A O 1
ATOM 786 N N . PHE A 1 96 ? -8.084 -8.324 13.276 1.00 83.75 96 PHE A N 1
ATOM 787 C CA . PHE A 1 96 ? -7.710 -8.980 14.525 1.00 83.75 96 PHE A CA 1
ATOM 788 C C . PHE A 1 96 ? -8.782 -9.933 15.080 1.00 83.75 96 PHE A C 1
ATOM 790 O O . PHE A 1 96 ? -8.501 -10.625 16.068 1.00 83.75 96 PHE A O 1
ATOM 797 N N . THR A 1 97 ? -9.969 -10.009 14.465 1.00 82.31 97 THR A N 1
ATOM 798 C CA . THR A 1 97 ? -11.061 -10.905 14.881 1.00 82.31 97 THR A CA 1
ATOM 799 C C . THR A 1 97 ? -10.738 -12.369 14.569 1.00 82.31 97 THR A C 1
ATOM 801 O O . THR A 1 97 ? -9.824 -12.689 13.804 1.00 82.31 97 THR A O 1
ATOM 804 N N . LYS A 1 98 ? -11.465 -13.298 15.207 1.00 82.81 98 LYS A N 1
ATOM 805 C CA . LYS A 1 98 ? -11.346 -14.732 14.891 1.00 82.81 98 LYS A CA 1
ATOM 806 C C . LYS A 1 98 ? -11.813 -15.025 13.466 1.00 82.81 98 LYS A C 1
ATOM 808 O O . LYS A 1 98 ? -11.122 -15.755 12.767 1.00 82.81 98 LYS A O 1
ATOM 813 N N . GLU A 1 99 ? -12.919 -14.406 13.063 1.00 85.88 99 GLU A N 1
ATOM 814 C CA . GLU A 1 99 ? -13.529 -14.520 11.736 1.00 85.88 99 GLU A CA 1
ATOM 815 C C . GLU A 1 99 ? -12.535 -14.169 10.629 1.00 85.88 99 GLU A C 1
ATOM 817 O O . GLU A 1 99 ? -12.195 -15.030 9.824 1.00 85.88 99 GLU A O 1
ATOM 822 N N . PHE A 1 100 ? -11.938 -12.974 10.670 1.00 87.12 100 PHE A N 1
ATOM 823 C CA . PHE A 1 100 ? -10.948 -12.582 9.668 1.00 87.12 100 PHE A CA 1
ATOM 824 C C . PHE A 1 100 ? -9.749 -13.534 9.639 1.00 87.12 100 PHE A C 1
ATOM 826 O O . PHE A 1 100 ? -9.261 -13.908 8.579 1.00 87.12 100 PHE A O 1
ATOM 833 N N . LYS A 1 101 ? -9.259 -13.965 10.808 1.00 86.00 101 LYS A N 1
ATOM 834 C CA . LYS A 1 101 ? -8.144 -14.923 10.893 1.00 86.00 101 LYS A CA 1
ATOM 835 C C . LYS A 1 101 ? -8.499 -16.287 10.302 1.00 86.00 101 LYS A C 1
ATOM 837 O O . LYS A 1 101 ? -7.602 -16.989 9.844 1.00 86.00 101 LYS A O 1
ATOM 842 N N . GLU A 1 102 ? -9.757 -16.705 10.376 1.00 87.56 102 GLU A N 1
ATOM 843 C CA . GLU A 1 102 ? -10.244 -17.932 9.745 1.00 87.56 102 GLU A CA 1
ATOM 844 C C . GLU A 1 102 ? -10.352 -17.768 8.234 1.00 87.56 102 GLU A C 1
ATOM 846 O O . GLU A 1 102 ? -9.842 -18.618 7.506 1.00 87.56 102 GLU A O 1
ATOM 851 N N . GLU A 1 103 ? -10.923 -16.661 7.765 1.00 88.75 103 GLU A N 1
ATOM 852 C CA . GLU A 1 103 ? -10.981 -16.325 6.342 1.00 88.75 103 GLU A CA 1
ATOM 853 C C . GLU A 1 103 ? -9.584 -16.256 5.728 1.00 88.75 103 GLU A C 1
ATOM 855 O O . GLU A 1 103 ? -9.315 -16.916 4.728 1.00 88.75 103 GLU A O 1
ATOM 860 N N . GLU A 1 104 ? -8.664 -15.539 6.371 1.00 88.06 104 GLU A N 1
ATOM 861 C CA . GLU A 1 104 ? -7.279 -15.380 5.934 1.00 88.06 104 GLU A CA 1
ATOM 862 C C . GLU A 1 104 ? -6.544 -16.724 5.838 1.00 88.06 104 GLU A C 1
ATOM 864 O O . GLU A 1 104 ? -5.816 -16.963 4.877 1.00 88.06 104 GLU A O 1
ATOM 869 N N . ARG A 1 105 ? -6.777 -17.648 6.784 1.00 87.12 105 ARG A N 1
ATOM 870 C CA . ARG A 1 105 ? -6.219 -19.014 6.728 1.00 87.12 105 ARG A CA 1
ATOM 871 C C . ARG A 1 105 ? -6.773 -19.847 5.575 1.00 87.12 105 ARG A C 1
ATOM 873 O O . ARG A 1 105 ? -6.094 -20.766 5.124 1.00 87.12 105 ARG A O 1
ATOM 880 N N . ASN A 1 106 ? -7.995 -19.558 5.139 1.00 88.31 106 ASN A N 1
ATOM 881 C CA . ASN A 1 106 ? -8.675 -20.282 4.071 1.00 88.31 106 ASN A CA 1
ATOM 882 C C . ASN A 1 106 ? -8.470 -19.635 2.691 1.00 88.31 106 ASN A C 1
ATOM 884 O O . ASN A 1 106 ? -8.889 -20.217 1.686 1.00 88.31 106 ASN A O 1
ATOM 888 N N . LYS A 1 107 ? -7.841 -18.452 2.611 1.00 86.12 107 LYS A N 1
ATOM 889 C CA . LYS A 1 107 ? -7.579 -17.785 1.332 1.00 86.12 107 LYS A CA 1
ATOM 890 C C . LYS A 1 107 ? -6.652 -18.638 0.462 1.00 86.12 107 LYS A C 1
ATOM 892 O O . LYS A 1 107 ? -5.632 -19.132 0.945 1.00 86.12 107 LYS A O 1
ATOM 897 N N . PRO A 1 108 ? -6.961 -18.791 -0.838 1.00 85.69 108 PRO A N 1
ATOM 898 C CA . PRO A 1 108 ? -6.095 -19.521 -1.748 1.00 85.69 108 PRO A CA 1
ATOM 899 C C . PRO A 1 108 ? -4.780 -18.757 -1.911 1.00 85.69 108 PRO A C 1
ATOM 901 O O . PRO A 1 108 ? -4.786 -17.608 -2.353 1.00 85.69 108 PRO A O 1
ATOM 904 N N . MET A 1 109 ? -3.666 -19.396 -1.565 1.00 83.62 109 MET A N 1
ATOM 905 C CA . MET A 1 109 ? -2.314 -18.847 -1.691 1.00 83.62 109 MET A CA 1
ATOM 906 C C . MET A 1 109 ? -1.512 -19.640 -2.731 1.00 83.62 109 MET A C 1
ATOM 908 O O . MET A 1 109 ? -1.830 -20.804 -2.985 1.00 83.62 109 MET A O 1
ATOM 912 N N . PRO A 1 110 ? -0.472 -19.043 -3.336 1.00 83.62 110 PRO A N 1
ATOM 913 C CA . PRO A 1 110 ? 0.470 -19.782 -4.169 1.00 83.62 110 PRO A CA 1
ATOM 914 C C . PRO A 1 110 ? 1.136 -20.922 -3.394 1.00 83.62 110 PRO A C 1
ATOM 916 O O . PRO A 1 110 ? 1.496 -20.756 -2.228 1.00 83.62 110 PRO A O 1
ATOM 919 N N . ASP A 1 111 ? 1.401 -22.039 -4.076 1.00 80.50 111 ASP A N 1
ATOM 920 C CA . ASP A 1 111 ? 2.080 -23.210 -3.494 1.00 80.50 111 ASP A CA 1
ATOM 921 C C . ASP A 1 111 ? 3.457 -22.869 -2.905 1.00 80.50 111 ASP A C 1
ATOM 923 O O . ASP A 1 111 ? 3.941 -23.524 -1.979 1.00 80.50 111 ASP A O 1
ATOM 927 N N . LYS A 1 112 ? 4.110 -21.839 -3.454 1.00 86.25 112 LYS A N 1
ATOM 928 C CA . LYS A 1 112 ? 5.404 -21.359 -2.986 1.00 86.25 112 LYS A CA 1
ATOM 929 C C . LYS A 1 112 ? 5.437 -19.838 -2.961 1.00 86.25 112 LYS A C 1
ATOM 931 O O . LYS A 1 112 ? 5.467 -19.192 -4.000 1.00 86.25 112 LYS A O 1
ATOM 936 N N . LEU A 1 113 ? 5.533 -19.291 -1.756 1.00 89.75 113 LEU A N 1
ATOM 937 C CA . LEU A 1 113 ? 5.804 -17.878 -1.522 1.00 89.75 113 LEU A CA 1
ATOM 938 C C . LEU A 1 113 ? 7.308 -17.668 -1.331 1.00 89.75 113 LEU A C 1
ATOM 940 O O . LEU A 1 113 ? 7.928 -18.285 -0.462 1.00 89.75 113 LEU A O 1
ATOM 944 N N . ILE A 1 114 ? 7.898 -16.794 -2.143 1.00 93.25 114 ILE A N 1
ATOM 945 C CA . ILE A 1 114 ? 9.311 -16.417 -2.048 1.00 93.25 114 ILE A CA 1
ATOM 946 C C . ILE A 1 114 ? 9.370 -15.003 -1.488 1.00 93.25 114 ILE A C 1
ATOM 948 O O . ILE A 1 114 ? 8.802 -14.085 -2.072 1.00 93.25 114 ILE A O 1
ATOM 952 N N . VAL A 1 115 ? 10.025 -14.822 -0.340 1.00 94.81 115 VAL A N 1
ATOM 953 C CA . VAL A 1 115 ? 10.201 -13.489 0.255 1.00 94.81 115 VAL A CA 1
ATOM 954 C C . VAL A 1 115 ? 11.024 -12.631 -0.699 1.00 94.81 115 VAL A C 1
ATOM 956 O O . VAL A 1 115 ? 12.131 -13.012 -1.080 1.00 94.81 115 VAL A O 1
ATOM 959 N N . ALA A 1 116 ? 10.488 -11.468 -1.058 1.00 94.00 116 ALA A N 1
ATOM 960 C CA . ALA A 1 116 ? 11.131 -10.580 -2.008 1.00 94.00 116 ALA A CA 1
ATOM 961 C C . ALA A 1 116 ? 12.406 -9.961 -1.423 1.00 94.00 116 ALA A C 1
ATOM 963 O O . ALA A 1 116 ? 12.405 -9.385 -0.331 1.00 94.00 116 ALA A O 1
ATOM 964 N N . THR A 1 117 ? 13.496 -10.036 -2.186 1.00 91.06 117 THR A N 1
ATOM 965 C CA . THR A 1 117 ? 14.761 -9.359 -1.853 1.00 91.06 117 THR A CA 1
ATOM 966 C C . THR A 1 117 ? 14.743 -7.886 -2.258 1.00 91.06 117 THR A C 1
ATOM 968 O O . THR A 1 117 ? 15.307 -7.040 -1.566 1.00 91.06 117 THR A O 1
ATOM 971 N N . MET A 1 118 ? 14.061 -7.575 -3.360 1.00 91.25 118 MET A N 1
ATOM 972 C CA . MET A 1 118 ? 13.837 -6.228 -3.867 1.00 91.25 118 MET A CA 1
ATOM 973 C C . MET A 1 118 ? 12.397 -5.822 -3.568 1.00 91.25 118 MET A C 1
ATOM 975 O O . MET A 1 118 ? 11.478 -6.506 -3.998 1.00 91.25 118 MET A O 1
ATOM 979 N N . LYS A 1 119 ? 12.185 -4.725 -2.841 1.00 94.38 119 LYS A N 1
ATOM 980 C CA . LYS A 1 119 ? 10.845 -4.231 -2.498 1.00 94.38 119 LYS A CA 1
ATOM 981 C C . LYS A 1 119 ? 10.811 -2.702 -2.434 1.00 94.38 119 LYS A C 1
ATOM 983 O O . LYS A 1 119 ? 11.869 -2.108 -2.201 1.00 94.38 119 LYS A O 1
ATOM 988 N N . PRO A 1 120 ? 9.645 -2.061 -2.634 1.00 96.12 120 PRO A N 1
ATOM 989 C CA . PRO A 1 120 ? 9.521 -0.616 -2.485 1.00 96.12 120 PRO A CA 1
ATOM 990 C C . PRO A 1 120 ? 9.839 -0.176 -1.052 1.00 96.12 120 PRO A C 1
ATOM 992 O O . PRO A 1 120 ? 9.519 -0.863 -0.079 1.00 96.12 120 PRO A O 1
ATOM 995 N N . THR A 1 121 ? 10.460 0.993 -0.923 1.00 95.69 121 THR A N 1
ATOM 996 C CA . THR A 1 121 ? 10.503 1.730 0.346 1.00 95.69 121 THR A CA 1
ATOM 997 C C . THR A 1 121 ? 9.150 2.398 0.630 1.00 95.69 121 THR A C 1
ATOM 999 O O . THR A 1 121 ? 8.288 2.467 -0.243 1.00 95.69 121 THR A O 1
ATOM 1002 N N . GLU A 1 122 ? 8.942 2.931 1.838 1.00 94.88 122 GLU A N 1
ATOM 1003 C CA . GLU A 1 122 ? 7.725 3.707 2.152 1.00 94.88 122 GLU A CA 1
ATOM 1004 C C . GLU A 1 122 ? 7.600 4.974 1.278 1.00 94.88 122 GLU A C 1
ATOM 1006 O O . GLU A 1 122 ? 6.498 5.361 0.879 1.00 94.88 122 GLU A O 1
ATOM 1011 N N . GLU A 1 123 ? 8.731 5.602 0.930 1.00 92.69 123 GLU A N 1
ATOM 1012 C CA . GLU A 1 123 ? 8.782 6.742 0.003 1.00 92.69 123 GLU A CA 1
ATOM 1013 C C . GLU A 1 123 ? 8.420 6.311 -1.424 1.00 92.69 123 GLU A C 1
ATOM 1015 O O . GLU A 1 123 ? 7.601 6.963 -2.080 1.00 92.69 123 GLU A O 1
ATOM 1020 N N . ASP A 1 124 ? 8.965 5.179 -1.884 1.00 94.69 124 ASP A N 1
ATOM 1021 C CA . ASP A 1 124 ? 8.614 4.601 -3.183 1.00 94.69 124 ASP A CA 1
ATOM 1022 C C . ASP A 1 124 ? 7.123 4.266 -3.255 1.00 94.69 124 ASP A C 1
ATOM 1024 O O . ASP A 1 124 ? 6.472 4.606 -4.239 1.00 94.69 124 ASP A O 1
ATOM 1028 N N . ALA A 1 125 ? 6.571 3.634 -2.214 1.00 94.62 125 ALA A N 1
ATOM 1029 C CA . ALA A 1 125 ? 5.160 3.276 -2.153 1.00 94.62 125 ALA A CA 1
ATOM 1030 C C . ALA A 1 125 ? 4.272 4.523 -2.181 1.00 94.62 125 ALA A C 1
ATOM 1032 O O . ALA A 1 125 ? 3.352 4.602 -2.992 1.00 94.62 125 ALA A O 1
ATOM 1033 N N . THR A 1 126 ? 4.586 5.534 -1.367 1.00 92.31 126 THR A N 1
ATOM 1034 C CA . THR A 1 126 ? 3.841 6.803 -1.356 1.00 92.31 126 THR A CA 1
ATOM 1035 C C . THR A 1 126 ? 3.864 7.470 -2.732 1.00 92.31 126 THR A C 1
ATOM 1037 O O . THR A 1 126 ? 2.815 7.874 -3.235 1.00 92.31 126 THR A O 1
ATOM 1040 N N . THR A 1 127 ? 5.028 7.514 -3.384 1.00 91.25 127 THR A N 1
ATOM 1041 C CA . THR A 1 127 ? 5.168 8.070 -4.738 1.00 91.25 127 THR A CA 1
ATOM 1042 C C . THR A 1 127 ? 4.388 7.244 -5.767 1.00 91.25 127 THR A C 1
ATOM 1044 O O . THR A 1 127 ? 3.721 7.807 -6.635 1.00 91.25 127 THR A O 1
ATOM 1047 N N . ALA A 1 128 ? 4.434 5.912 -5.672 1.00 92.06 128 ALA A N 1
ATOM 1048 C CA . ALA A 1 128 ? 3.718 5.009 -6.566 1.00 92.06 128 ALA A CA 1
ATOM 1049 C C . ALA A 1 128 ? 2.199 5.215 -6.473 1.00 92.06 128 ALA A C 1
ATOM 1051 O O . ALA A 1 128 ? 1.547 5.368 -7.505 1.00 92.06 128 ALA A O 1
ATOM 1052 N N . PHE A 1 129 ? 1.644 5.302 -5.259 1.00 91.06 129 PHE A N 1
ATOM 1053 C CA . PHE A 1 129 ? 0.223 5.588 -5.039 1.00 91.06 129 PHE A CA 1
ATOM 1054 C C . PHE A 1 129 ? -0.171 6.997 -5.488 1.00 91.06 129 PHE A C 1
ATOM 1056 O O . PHE A 1 129 ? -1.218 7.171 -6.111 1.00 91.06 129 PHE A O 1
ATOM 1063 N N . GLN A 1 130 ? 0.669 8.008 -5.236 1.00 86.94 130 GLN A N 1
ATOM 1064 C CA . GLN A 1 130 ? 0.433 9.362 -5.743 1.00 86.94 130 GLN A CA 1
ATOM 1065 C C . GLN A 1 130 ? 0.330 9.378 -7.268 1.00 86.94 130 GLN A C 1
ATOM 1067 O O . GLN A 1 130 ? -0.576 10.006 -7.805 1.00 86.94 130 GLN A O 1
ATOM 1072 N N . MET A 1 131 ? 1.228 8.678 -7.959 1.00 85.88 131 MET A N 1
ATOM 1073 C CA . MET A 1 131 ? 1.242 8.614 -9.421 1.00 85.88 131 MET A CA 1
ATOM 1074 C C . MET A 1 131 ? 0.091 7.779 -9.983 1.00 85.88 131 MET A C 1
ATOM 1076 O O . MET A 1 131 ? -0.514 8.187 -10.969 1.00 85.88 131 MET A O 1
ATOM 1080 N N . ASN A 1 132 ? -0.247 6.653 -9.344 1.00 85.00 132 ASN A N 1
ATOM 1081 C CA . ASN A 1 132 ? -1.412 5.838 -9.703 1.00 85.00 132 ASN A CA 1
ATOM 1082 C C . ASN A 1 132 ? -2.714 6.656 -9.627 1.00 85.00 132 ASN A C 1
ATOM 1084 O O . ASN A 1 132 ? -3.561 6.552 -10.508 1.00 85.00 132 ASN A O 1
ATOM 1088 N N . MET A 1 133 ? -2.815 7.552 -8.643 1.00 83.62 133 MET A N 1
ATOM 1089 C CA . MET A 1 133 ? -3.941 8.475 -8.487 1.00 83.62 133 MET A CA 1
ATOM 1090 C C . MET A 1 133 ? -3.766 9.811 -9.222 1.00 83.62 133 MET A C 1
ATOM 1092 O O . MET A 1 133 ? -4.467 10.768 -8.894 1.00 83.62 133 MET A O 1
ATOM 1096 N N . GLU A 1 134 ? -2.831 9.922 -10.169 1.00 81.75 134 GLU A N 1
ATOM 1097 C CA . GLU A 1 134 ? -2.580 11.142 -10.958 1.00 81.75 134 GLU A CA 1
ATOM 1098 C C . GLU A 1 134 ? -2.384 12.408 -10.094 1.00 81.75 134 GLU A C 1
ATOM 1100 O O . GLU A 1 134 ? -2.874 13.495 -10.394 1.00 81.75 134 GLU A O 1
ATOM 1105 N N . GLY A 1 135 ? -1.697 12.268 -8.960 1.00 71.38 135 GLY A N 1
ATOM 1106 C CA . GLY A 1 135 ? -1.414 13.357 -8.026 1.00 71.38 135 GLY A CA 1
ATOM 1107 C C . GLY A 1 135 ? -2.565 13.710 -7.080 1.00 71.38 135 GLY A C 1
ATOM 1108 O O . GLY A 1 135 ? -2.390 14.571 -6.219 1.00 71.38 135 GLY A O 1
ATOM 1109 N N . ARG A 1 136 ? -3.717 13.030 -7.143 1.00 73.44 136 ARG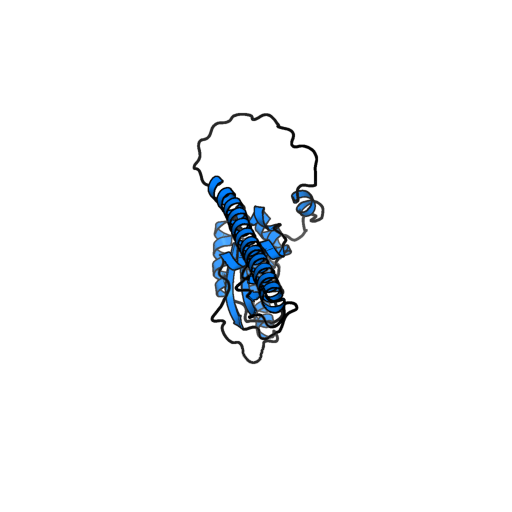 A N 1
ATOM 1110 C CA . ARG A 1 136 ? -4.893 13.333 -6.297 1.00 73.44 136 ARG A CA 1
ATOM 1111 C C . ARG A 1 136 ? -4.686 13.099 -4.795 1.00 73.44 136 ARG A C 1
ATOM 1113 O O . ARG A 1 136 ? -5.541 13.481 -4.005 1.00 73.44 136 ARG A O 1
ATOM 1120 N N . LEU A 1 137 ? -3.571 12.485 -4.397 1.00 80.44 137 LEU A N 1
ATOM 1121 C CA . LEU A 1 137 ? -3.188 12.304 -2.993 1.00 80.44 137 LEU A CA 1
ATOM 1122 C C . LEU A 1 137 ? -2.230 13.382 -2.473 1.00 80.44 137 LEU A C 1
ATOM 1124 O O . LEU A 1 137 ? -1.844 13.308 -1.311 1.00 80.44 137 LEU A O 1
ATOM 1128 N N . SER A 1 138 ? -1.810 14.347 -3.297 1.00 81.00 138 SER A N 1
ATOM 1129 C CA . SER A 1 138 ? -0.754 15.309 -2.934 1.00 81.00 138 SER A CA 1
ATOM 1130 C C . SER A 1 138 ? -1.075 16.045 -1.633 1.00 81.00 138 SER A C 1
ATOM 1132 O O . SER A 1 138 ? -0.304 15.950 -0.684 1.00 81.00 138 SER A O 1
ATOM 1134 N N . ASP A 1 139 ? -2.274 16.620 -1.528 1.00 80.56 139 ASP A N 1
ATOM 1135 C CA . ASP A 1 139 ? -2.725 17.353 -0.339 1.00 80.56 139 ASP A CA 1
ATOM 1136 C C . ASP A 1 139 ? -2.840 16.458 0.908 1.00 80.56 139 ASP A C 1
ATOM 1138 O O . ASP A 1 139 ? -2.645 16.905 2.038 1.00 80.56 139 ASP A O 1
ATOM 1142 N N . LEU A 1 140 ? -3.180 15.176 0.734 1.00 81.25 140 LEU A N 1
ATOM 1143 C CA . LEU A 1 140 ? -3.232 14.211 1.837 1.00 81.25 140 LEU A CA 1
ATOM 1144 C C . LEU A 1 140 ? -1.816 13.860 2.307 1.00 81.25 140 LEU A C 1
ATOM 1146 O O . LEU A 1 140 ? -1.554 13.813 3.508 1.00 81.25 140 LEU A O 1
ATOM 1150 N N . VAL A 1 141 ? -0.889 13.645 1.371 1.00 84.88 141 VAL A N 1
ATOM 1151 C CA . VAL A 1 141 ? 0.518 13.333 1.661 1.00 84.88 141 VAL A CA 1
ATOM 1152 C C . VAL A 1 141 ? 1.217 14.520 2.320 1.00 84.88 141 VAL A C 1
ATOM 1154 O O . VAL A 1 141 ? 1.955 14.327 3.290 1.00 84.88 141 VAL A O 1
ATOM 1157 N N . GLU A 1 142 ? 0.944 15.748 1.883 1.00 84.62 142 GLU A N 1
ATOM 1158 C CA . GLU A 1 142 ? 1.432 16.966 2.541 1.00 84.62 142 GLU A CA 1
ATOM 1159 C C . GLU A 1 142 ? 0.932 17.073 3.987 1.00 84.62 142 GLU A C 1
ATOM 1161 O O . GLU A 1 142 ? 1.710 17.387 4.888 1.00 84.62 142 GLU A O 1
ATOM 1166 N N . ARG A 1 143 ? -0.327 16.692 4.236 1.00 81.25 143 ARG A N 1
ATOM 1167 C CA . ARG A 1 143 ? -0.924 16.625 5.582 1.00 81.25 143 ARG A CA 1
ATOM 1168 C C . ARG A 1 143 ? -0.507 15.403 6.404 1.00 81.25 143 ARG A C 1
ATOM 1170 O O . ARG A 1 143 ? -0.980 15.228 7.524 1.00 81.25 143 ARG A O 1
ATOM 1177 N N . GLY A 1 144 ? 0.415 14.587 5.897 1.00 83.69 144 GLY A N 1
ATOM 1178 C CA . GLY A 1 144 ? 1.022 13.491 6.649 1.00 83.69 144 GLY A CA 1
ATOM 1179 C C . GLY A 1 144 ? 0.481 12.100 6.330 1.00 83.69 144 GLY A C 1
ATOM 1180 O O . GLY A 1 144 ? 0.830 11.167 7.049 1.00 83.69 144 GLY A O 1
ATOM 1181 N N . LEU A 1 145 ? -0.312 11.922 5.267 1.00 86.19 145 LEU A N 1
ATOM 1182 C CA . LEU A 1 145 ? -0.645 10.591 4.755 1.00 86.19 145 LEU A CA 1
ATOM 1183 C C . LEU A 1 145 ? 0.630 9.846 4.336 1.00 86.19 145 LEU A C 1
ATOM 1185 O O . LEU A 1 145 ? 1.467 10.381 3.604 1.00 86.19 145 LEU A O 1
ATOM 1189 N N . ARG A 1 146 ? 0.778 8.606 4.790 1.00 86.00 146 ARG A N 1
ATOM 1190 C CA . ARG A 1 146 ? 1.906 7.719 4.509 1.00 86.00 146 ARG A CA 1
ATOM 1191 C C . ARG A 1 146 ? 1.403 6.307 4.237 1.00 86.00 146 ARG A C 1
ATOM 1193 O O . ARG A 1 146 ? 0.449 5.843 4.859 1.00 86.00 146 ARG A O 1
ATOM 1200 N N . PHE A 1 147 ? 2.102 5.619 3.343 1.00 91.50 147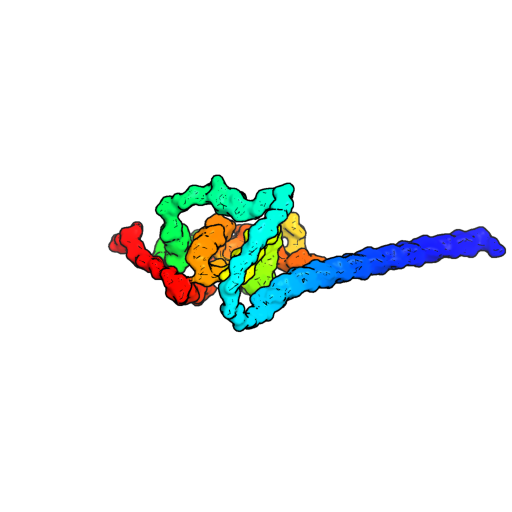 PHE A N 1
ATOM 1201 C CA . PHE A 1 147 ? 1.904 4.203 3.060 1.00 91.50 147 PHE A CA 1
ATOM 1202 C C . PHE A 1 147 ? 3.074 3.427 3.658 1.00 91.50 147 PHE A C 1
ATOM 1204 O O . PHE A 1 147 ? 4.221 3.612 3.247 1.00 91.50 147 PHE A O 1
ATOM 1211 N N . ARG A 1 148 ? 2.793 2.578 4.647 1.00 93.19 148 ARG A N 1
ATOM 1212 C CA . ARG A 1 148 ? 3.795 1.705 5.263 1.00 93.19 148 ARG A CA 1
ATOM 1213 C C . ARG A 1 148 ? 3.852 0.383 4.515 1.00 93.19 148 ARG A C 1
ATOM 1215 O O . ARG A 1 148 ? 2.813 -0.216 4.245 1.00 93.19 148 ARG A O 1
ATOM 1222 N N . VAL A 1 149 ? 5.065 -0.067 4.209 1.00 96.25 149 VAL A N 1
ATOM 1223 C CA . VAL A 1 149 ? 5.316 -1.307 3.463 1.00 96.25 149 VAL A CA 1
ATOM 1224 C C . VAL A 1 149 ? 5.712 -2.419 4.429 1.00 96.25 149 VAL A C 1
ATOM 1226 O O . VAL A 1 149 ? 6.710 -2.298 5.140 1.00 96.25 149 VAL A O 1
ATOM 1229 N N . GLY A 1 150 ? 4.951 -3.511 4.442 1.00 96.56 150 GLY A N 1
ATOM 1230 C CA . GLY A 1 150 ? 5.220 -4.688 5.269 1.00 96.56 150 GLY A CA 1
ATOM 1231 C C . GLY A 1 150 ? 5.989 -5.791 4.545 1.00 96.56 150 GLY A C 1
ATOM 1232 O O . GLY A 1 150 ? 6.950 -5.556 3.797 1.00 96.56 150 GLY A O 1
ATOM 1233 N N . ASN A 1 151 ? 5.569 -7.027 4.810 1.00 96.25 151 ASN A N 1
ATOM 1234 C CA . ASN A 1 151 ? 6.060 -8.216 4.124 1.00 96.25 151 ASN A CA 1
ATOM 1235 C C . ASN A 1 151 ? 5.707 -8.182 2.632 1.00 96.25 151 ASN A C 1
ATOM 1237 O O . ASN A 1 151 ? 4.566 -7.895 2.261 1.00 96.25 151 ASN A O 1
ATOM 1241 N N . CYS A 1 152 ? 6.696 -8.518 1.802 1.00 96.62 152 CYS A N 1
ATOM 1242 C CA . CYS A 1 152 ? 6.581 -8.567 0.350 1.00 96.62 152 CYS A CA 1
ATOM 1243 C C . CYS A 1 152 ? 7.062 -9.915 -0.181 1.00 96.62 152 CYS A C 1
ATOM 1245 O O . CYS A 1 152 ? 8.056 -10.462 0.311 1.00 96.62 152 CYS A O 1
ATOM 1247 N N . TYR A 1 153 ? 6.396 -10.406 -1.218 1.00 95.25 153 TYR A N 1
ATOM 1248 C CA . TYR A 1 153 ? 6.705 -11.671 -1.874 1.00 95.25 153 TYR A CA 1
ATOM 1249 C C . TYR A 1 153 ? 6.860 -11.463 -3.376 1.00 95.25 153 TYR A C 1
ATOM 1251 O O . TYR A 1 153 ? 6.186 -10.613 -3.955 1.00 95.25 153 TYR A O 1
ATOM 1259 N N . GLU A 1 154 ? 7.769 -12.213 -3.995 1.00 93.38 154 GLU A N 1
ATOM 1260 C CA . GLU A 1 154 ? 7.924 -12.215 -5.449 1.00 93.38 154 GLU A CA 1
ATOM 1261 C C . GLU A 1 154 ? 6.617 -12.670 -6.094 1.00 93.38 154 GLU A C 1
ATOM 1263 O O . GLU A 1 154 ? 6.045 -13.684 -5.691 1.00 93.38 154 GLU A O 1
ATOM 1268 N N . ASN A 1 155 ? 6.154 -11.904 -7.077 1.00 88.81 155 ASN A N 1
ATOM 1269 C CA . ASN A 1 155 ? 4.956 -12.209 -7.837 1.00 88.81 155 ASN A CA 1
ATOM 1270 C C . ASN A 1 155 ? 5.381 -12.549 -9.269 1.00 88.81 155 ASN A C 1
ATOM 1272 O O . ASN A 1 155 ? 5.908 -11.710 -10.001 1.00 88.81 155 ASN A O 1
ATOM 1276 N N . ASP A 1 156 ? 5.198 -13.812 -9.642 1.00 78.75 156 ASP A N 1
ATOM 1277 C CA . ASP A 1 156 ? 5.519 -14.337 -10.967 1.00 78.75 156 ASP A CA 1
ATOM 1278 C C . ASP A 1 156 ? 4.392 -14.107 -11.983 1.00 78.75 156 ASP A C 1
ATOM 1280 O O . ASP A 1 156 ? 4.555 -14.410 -13.171 1.00 78.75 156 ASP A O 1
ATOM 1284 N N . LYS A 1 157 ? 3.262 -13.531 -11.548 1.00 68.56 157 LYS A N 1
ATOM 1285 C CA . LYS A 1 157 ? 2.188 -13.127 -12.448 1.00 68.56 157 LYS A CA 1
ATOM 1286 C C . LYS A 1 157 ? 2.679 -11.977 -13.315 1.00 68.56 157 LYS A C 1
ATOM 1288 O O . LYS A 1 157 ? 2.961 -10.873 -12.860 1.00 68.56 157 LYS A O 1
ATOM 1293 N N . THR A 1 158 ? 2.770 -12.259 -14.607 1.00 55.94 158 THR A N 1
ATOM 1294 C CA . THR A 1 158 ? 3.010 -11.253 -15.636 1.00 55.94 158 THR A CA 1
ATOM 1295 C C . THR A 1 158 ? 1.807 -10.329 -15.726 1.00 55.94 158 THR A C 1
ATOM 1297 O O . THR A 1 158 ? 0.712 -10.770 -16.076 1.00 55.94 158 THR A O 1
ATOM 1300 N N . ASP A 1 159 ? 2.023 -9.057 -15.438 1.00 57.41 159 ASP A N 1
ATOM 1301 C CA . ASP A 1 159 ? 0.998 -8.027 -15.542 1.00 57.41 159 ASP A CA 1
ATOM 1302 C C . ASP A 1 159 ? 0.928 -7.398 -16.936 1.00 57.41 159 ASP A C 1
ATOM 1304 O O . ASP A 1 159 ? 1.805 -7.586 -17.786 1.00 57.41 159 ASP A O 1
ATOM 1308 N N . ILE A 1 160 ? -0.100 -6.574 -17.134 1.00 53.22 160 ILE A N 1
ATOM 1309 C CA . ILE A 1 160 ? -0.345 -5.661 -18.253 1.00 53.22 160 ILE A CA 1
ATOM 1310 C C . ILE A 1 160 ? 0.873 -4.800 -18.642 1.00 53.22 160 ILE A C 1
ATOM 1312 O O . ILE A 1 160 ? 0.910 -4.277 -19.756 1.00 53.22 160 ILE A O 1
ATOM 1316 N N . TYR A 1 161 ? 1.889 -4.668 -17.775 1.00 56.75 161 TYR A N 1
ATOM 1317 C CA . TYR A 1 161 ? 3.144 -3.951 -18.050 1.00 56.75 161 TYR A CA 1
ATOM 1318 C C . TYR A 1 161 ? 4.294 -4.824 -18.597 1.00 56.75 161 TYR A C 1
ATOM 1320 O O . TYR A 1 161 ? 5.393 -4.301 -18.824 1.00 56.75 161 TYR A O 1
ATOM 1328 N N . GLY A 1 162 ? 4.060 -6.117 -18.856 1.00 58.47 162 GLY A N 1
ATOM 1329 C CA . GLY A 1 162 ? 5.031 -7.063 -19.422 1.00 58.47 162 GLY A CA 1
ATOM 1330 C C . GLY A 1 162 ? 5.883 -7.796 -18.375 1.00 58.47 162 GLY A C 1
ATOM 1331 O O . GLY A 1 162 ? 5.560 -7.798 -17.193 1.00 58.47 162 GLY A O 1
ATOM 1332 N N . ASN A 1 163 ? 6.994 -8.415 -18.807 1.00 64.69 163 ASN A N 1
ATOM 1333 C CA . ASN A 1 163 ? 7.926 -9.198 -17.965 1.00 64.69 163 ASN A CA 1
ATOM 1334 C C . ASN A 1 163 ? 8.778 -8.319 -17.020 1.00 64.69 163 ASN A C 1
ATOM 1336 O O . ASN A 1 163 ? 10.010 -8.379 -17.044 1.00 64.69 163 ASN A O 1
ATOM 1340 N N . LYS A 1 164 ? 8.147 -7.450 -16.231 1.00 75.56 164 LYS A N 1
ATOM 1341 C CA . LYS A 1 164 ? 8.823 -6.609 -15.237 1.00 75.56 164 LYS A CA 1
ATOM 1342 C C . LYS A 1 164 ? 8.877 -7.332 -13.891 1.00 75.56 164 LYS A C 1
ATOM 1344 O O . LYS A 1 164 ? 7.935 -8.058 -13.582 1.00 75.56 164 LYS A O 1
ATOM 1349 N N . PRO A 1 165 ? 9.935 -7.135 -13.082 1.00 87.06 165 PRO A N 1
ATOM 1350 C CA . PRO A 1 165 ? 9.950 -7.645 -11.717 1.00 87.06 165 PRO A CA 1
ATOM 1351 C C . PRO A 1 165 ? 8.741 -7.104 -10.948 1.00 87.06 165 PRO A C 1
ATOM 1353 O O . PRO A 1 165 ? 8.535 -5.888 -10.910 1.00 87.06 165 PRO A O 1
ATOM 1356 N N . CYS A 1 166 ? 7.956 -8.005 -10.364 1.00 90.81 166 CYS A N 1
ATOM 1357 C CA . CYS A 1 166 ? 6.782 -7.677 -9.572 1.00 90.81 166 CYS A CA 1
ATOM 1358 C C . CYS A 1 166 ? 6.917 -8.267 -8.172 1.00 90.81 166 CYS A C 1
ATOM 1360 O O . CYS A 1 166 ? 7.409 -9.386 -7.992 1.00 90.81 166 CYS A O 1
ATOM 1362 N N . VAL A 1 167 ? 6.467 -7.508 -7.180 1.00 94.56 167 VAL A N 1
ATOM 1363 C CA . VAL A 1 167 ? 6.294 -7.997 -5.816 1.00 94.56 167 VAL A CA 1
ATOM 1364 C C . VAL A 1 167 ? 4.916 -7.624 -5.306 1.00 94.56 167 VAL A C 1
ATOM 1366 O O . VAL A 1 167 ? 4.464 -6.502 -5.516 1.00 94.56 167 VAL A O 1
ATOM 1369 N N . THR A 1 168 ? 4.273 -8.535 -4.587 1.00 94.81 168 THR A N 1
ATOM 1370 C CA . THR A 1 168 ? 3.055 -8.227 -3.834 1.00 94.81 168 THR A CA 1
ATOM 1371 C C . THR A 1 168 ? 3.450 -7.905 -2.404 1.00 94.81 168 THR A C 1
ATOM 1373 O O . THR A 1 168 ? 4.132 -8.703 -1.756 1.00 94.81 168 THR A O 1
ATOM 1376 N N . CYS A 1 169 ? 3.034 -6.747 -1.901 1.00 97.25 169 CYS A N 1
ATOM 1377 C CA . CYS A 1 169 ? 3.363 -6.269 -0.562 1.00 97.25 169 CYS A CA 1
ATOM 1378 C C . CYS A 1 169 ? 2.104 -6.017 0.259 1.00 97.25 169 CYS A C 1
ATOM 1380 O O . CYS A 1 169 ? 1.136 -5.467 -0.260 1.00 97.25 169 CYS A O 1
ATOM 1382 N N . ASN A 1 170 ? 2.155 -6.324 1.558 1.00 96.94 170 ASN A N 1
ATOM 1383 C CA . ASN A 1 170 ? 1.189 -5.775 2.505 1.00 96.94 170 ASN A CA 1
ATOM 1384 C C . ASN A 1 170 ? 1.448 -4.272 2.655 1.00 96.94 170 ASN A C 1
ATOM 1386 O O . ASN A 1 170 ? 2.590 -3.858 2.872 1.00 96.94 170 ASN A O 1
ATOM 1390 N N . ILE A 1 171 ? 0.396 -3.467 2.565 1.00 95.62 171 ILE A N 1
ATOM 1391 C CA . ILE A 1 171 ? 0.442 -2.014 2.703 1.00 95.62 171 ILE A CA 1
ATOM 1392 C C . ILE A 1 171 ? -0.518 -1.612 3.804 1.00 95.62 171 ILE A C 1
ATOM 1394 O O . ILE A 1 171 ? -1.665 -2.037 3.787 1.00 95.62 171 ILE A O 1
ATOM 1398 N N . ALA A 1 172 ? -0.062 -0.776 4.732 1.00 91.69 172 ALA A N 1
ATOM 1399 C CA . ALA A 1 172 ? -0.923 -0.139 5.716 1.00 91.69 172 ALA A CA 1
ATOM 1400 C C . ALA A 1 172 ? -0.930 1.370 5.490 1.00 91.69 172 ALA A C 1
ATOM 1402 O O . ALA A 1 172 ? 0.117 2.018 5.402 1.00 91.69 172 ALA A O 1
ATOM 1403 N N . VAL A 1 173 ? -2.129 1.928 5.402 1.00 88.12 173 VAL A N 1
ATOM 1404 C CA . VAL A 1 173 ? -2.340 3.358 5.210 1.00 88.12 173 VAL A CA 1
ATOM 1405 C C . VAL A 1 173 ? -2.427 4.051 6.567 1.00 88.12 173 VAL A C 1
ATOM 1407 O O . VAL A 1 173 ? -3.222 3.665 7.429 1.00 88.12 173 VAL A O 1
ATOM 1410 N N . PHE A 1 174 ? -1.631 5.102 6.751 1.00 84.06 174 PHE A N 1
ATOM 1411 C CA . PHE A 1 174 ? -1.621 5.911 7.965 1.00 84.06 174 PHE A CA 1
ATOM 1412 C C . PHE A 1 174 ? -1.708 7.401 7.646 1.00 84.06 174 PHE A C 1
ATOM 1414 O O . PHE A 1 174 ? -0.991 7.902 6.790 1.00 84.06 174 PHE A O 1
ATOM 1421 N N . THR A 1 175 ? -2.524 8.134 8.394 1.00 82.31 175 THR A N 1
ATOM 1422 C CA . THR A 1 175 ? -2.561 9.600 8.368 1.00 82.31 175 THR A CA 1
ATOM 1423 C C . THR A 1 175 ? -2.795 10.122 9.780 1.00 82.31 175 THR A C 1
ATOM 1425 O O . THR A 1 175 ? -3.529 9.483 10.537 1.00 82.31 175 THR A O 1
ATOM 1428 N N . PRO A 1 176 ? -2.215 11.277 10.154 1.00 78.94 176 PRO A N 1
ATOM 1429 C CA . PRO A 1 176 ? -2.456 11.879 11.457 1.00 78.94 176 PRO A CA 1
ATOM 1430 C C . PRO A 1 176 ? -3.877 12.450 11.624 1.00 78.94 176 PRO A C 1
ATOM 1432 O O . PRO A 1 176 ? -4.233 12.879 12.719 1.00 78.94 176 PRO A O 1
ATOM 1435 N N . ASN A 1 177 ? -4.695 12.482 10.564 1.00 78.31 177 ASN A N 1
ATOM 1436 C CA . ASN A 1 177 ? -6.030 13.077 10.566 1.00 78.31 177 ASN A CA 1
ATOM 1437 C C . ASN A 1 177 ? -7.130 12.025 10.324 1.00 78.31 177 ASN A C 1
ATOM 1439 O O . ASN A 1 177 ? -7.158 11.359 9.290 1.00 78.31 177 ASN A O 1
ATOM 1443 N N . LYS A 1 178 ? -8.095 11.920 11.250 1.00 75.06 178 LYS A N 1
ATOM 1444 C CA . LYS A 1 178 ? -9.216 10.960 11.179 1.00 75.06 178 LYS A CA 1
ATOM 1445 C C . LYS A 1 178 ? -10.082 11.115 9.919 1.00 75.06 178 LYS A C 1
ATOM 1447 O O . LYS A 1 178 ? -10.482 10.111 9.334 1.00 75.06 178 LYS A O 1
ATOM 1452 N N . ALA A 1 179 ? -10.383 12.344 9.498 1.00 76.00 179 ALA A N 1
ATOM 1453 C CA . ALA A 1 179 ? -11.205 12.589 8.310 1.00 76.00 179 ALA A CA 1
ATOM 1454 C C . ALA A 1 179 ? -10.481 12.153 7.028 1.00 76.00 179 ALA A C 1
ATOM 1456 O O . ALA A 1 179 ? -11.096 11.604 6.114 1.00 76.00 179 ALA A O 1
ATOM 1457 N N . ASP A 1 180 ? -9.161 12.327 6.991 1.00 80.00 180 ASP A N 1
ATOM 1458 C CA . ASP A 1 180 ? -8.334 11.846 5.887 1.00 80.00 180 ASP A CA 1
ATOM 1459 C C . ASP A 1 180 ? -8.204 10.325 5.890 1.00 80.00 180 ASP A C 1
ATOM 1461 O O . ASP A 1 180 ? -8.149 9.724 4.819 1.00 80.00 180 ASP A O 1
ATOM 1465 N N . ALA A 1 181 ? -8.183 9.692 7.069 1.00 77.44 181 ALA A N 1
ATOM 1466 C CA . ALA A 1 181 ? -8.103 8.236 7.180 1.00 77.44 181 ALA A CA 1
ATOM 1467 C C . ALA A 1 181 ? -9.307 7.586 6.494 1.00 77.44 181 ALA A C 1
ATOM 1469 O O . ALA A 1 181 ? -9.131 6.702 5.660 1.00 77.44 181 ALA A O 1
ATOM 1470 N N . LEU A 1 182 ? -10.510 8.105 6.758 1.00 75.75 182 LEU A N 1
ATOM 1471 C CA . LEU A 1 182 ? -11.745 7.684 6.092 1.00 75.75 182 LEU A CA 1
ATOM 1472 C C . LEU A 1 182 ? -11.653 7.820 4.575 1.00 75.75 182 LEU A C 1
ATOM 1474 O O . LEU A 1 182 ? -11.822 6.840 3.852 1.00 75.75 182 LEU A O 1
ATOM 1478 N N . LYS A 1 183 ? -11.338 9.032 4.097 1.00 77.00 183 LYS A N 1
ATOM 1479 C CA . LYS A 1 183 ? -11.217 9.311 2.660 1.00 77.00 183 LYS A CA 1
ATOM 1480 C C . LYS A 1 183 ? -10.201 8.382 1.999 1.00 77.00 183 LYS A C 1
ATOM 1482 O O . LYS A 1 183 ? -10.424 7.938 0.879 1.00 77.00 183 LYS A O 1
ATOM 1487 N N . THR A 1 184 ? -9.109 8.066 2.690 1.00 78.62 184 THR A N 1
ATOM 1488 C CA . THR A 1 184 ? -8.039 7.248 2.121 1.00 78.62 184 THR A CA 1
ATOM 1489 C C . THR A 1 184 ? -8.392 5.762 2.090 1.00 78.62 184 THR A C 1
ATOM 1491 O O . THR A 1 184 ? -8.147 5.119 1.078 1.00 78.62 184 THR A O 1
ATOM 1494 N N . ILE A 1 185 ? -9.014 5.217 3.137 1.00 76.88 185 ILE A N 1
ATOM 1495 C CA . ILE A 1 185 ? -9.411 3.797 3.194 1.00 76.88 185 ILE A CA 1
ATOM 1496 C C . ILE A 1 185 ? -10.478 3.467 2.153 1.00 76.88 185 ILE A C 1
ATOM 1498 O O . ILE A 1 185 ? -10.453 2.392 1.572 1.00 76.88 185 ILE A O 1
ATOM 1502 N N . HIS A 1 186 ? -11.391 4.395 1.865 1.00 75.88 186 HIS A N 1
ATOM 1503 C CA . HIS A 1 186 ? -12.365 4.187 0.791 1.00 75.88 186 HIS A CA 1
ATOM 1504 C C . HIS A 1 186 ? -11.725 4.106 -0.598 1.00 75.88 186 HIS A C 1
ATOM 1506 O O . HIS A 1 186 ? -12.280 3.470 -1.489 1.00 75.88 186 HIS A O 1
ATOM 1512 N N . VAL A 1 187 ? -10.574 4.751 -0.789 1.00 77.56 187 VAL A N 1
ATOM 1513 C CA . VAL A 1 187 ? -9.815 4.694 -2.044 1.00 77.56 187 VAL A CA 1
ATOM 1514 C C . VAL A 1 187 ? -8.892 3.474 -2.072 1.00 77.56 187 VAL A C 1
ATOM 1516 O O . VAL A 1 187 ? -8.720 2.871 -3.125 1.00 77.56 187 VAL A O 1
ATOM 1519 N N . PHE A 1 188 ? -8.334 3.098 -0.921 1.00 83.81 188 PHE A N 1
ATOM 1520 C CA . PHE A 1 188 ? -7.383 1.999 -0.759 1.00 83.81 188 PHE A CA 1
ATOM 1521 C C . PHE A 1 188 ? -7.879 0.991 0.288 1.00 83.81 188 PHE A C 1
ATOM 1523 O O . PHE A 1 188 ? -7.294 0.897 1.372 1.00 83.81 188 PHE A O 1
ATOM 1530 N N . PRO A 1 189 ? -8.972 0.259 -0.001 1.00 78.56 189 PRO A N 1
ATOM 1531 C CA . PRO A 1 189 ? -9.586 -0.647 0.966 1.00 78.56 189 PRO A CA 1
ATOM 1532 C C . PRO A 1 189 ? -8.780 -1.934 1.154 1.00 78.56 189 PRO A C 1
ATOM 1534 O O . PRO A 1 189 ? -8.880 -2.572 2.200 1.00 78.56 189 PRO A O 1
ATOM 1537 N N . GLU A 1 190 ? -7.971 -2.303 0.160 1.00 88.00 190 GLU A N 1
ATOM 1538 C CA . GLU A 1 190 ? -7.190 -3.532 0.174 1.00 88.00 190 GLU A CA 1
ATOM 1539 C C . GLU A 1 190 ? -5.957 -3.414 1.072 1.00 88.00 190 GLU A C 1
ATOM 1541 O O . GLU A 1 190 ? -5.392 -2.332 1.275 1.00 88.00 190 GLU A O 1
ATOM 1546 N N . TYR A 1 191 ? -5.515 -4.560 1.586 1.00 91.19 191 TYR A N 1
ATOM 1547 C CA . TYR A 1 191 ? -4.347 -4.664 2.464 1.00 91.19 191 TYR A CA 1
ATOM 1548 C C . TYR A 1 191 ? -3.067 -5.055 1.728 1.00 91.19 191 TYR A C 1
ATOM 1550 O O . TYR A 1 191 ? -1.979 -4.958 2.296 1.00 91.19 191 TYR A O 1
ATOM 1558 N N . SER A 1 192 ? -3.179 -5.496 0.477 1.00 94.25 192 SER A N 1
ATOM 1559 C CA . SER A 1 192 ? -2.057 -5.932 -0.348 1.00 94.25 192 SER A CA 1
ATOM 1560 C C . SER A 1 192 ? -2.146 -5.353 -1.750 1.00 94.25 192 SER A C 1
ATOM 1562 O O . SER A 1 192 ? -3.228 -5.314 -2.330 1.00 94.25 192 SER A O 1
ATOM 1564 N N . TYR A 1 193 ? -1.000 -4.959 -2.300 1.00 94.75 193 TYR A N 1
ATOM 1565 C CA . TYR A 1 193 ? -0.890 -4.367 -3.634 1.00 94.75 193 TYR A CA 1
ATOM 1566 C C . TYR A 1 193 ? 0.327 -4.916 -4.370 1.00 94.75 193 TYR A C 1
ATOM 1568 O O . TYR A 1 193 ? 1.329 -5.281 -3.743 1.00 94.75 193 TYR A O 1
ATOM 1576 N N . ASP A 1 194 ? 0.244 -4.930 -5.696 1.00 93.00 194 ASP A N 1
ATOM 1577 C CA . ASP A 1 194 ? 1.345 -5.311 -6.572 1.00 93.00 194 ASP A CA 1
ATOM 1578 C C . ASP A 1 194 ? 2.190 -4.090 -6.930 1.00 93.00 194 ASP A C 1
ATOM 1580 O O . ASP A 1 194 ? 1.669 -3.030 -7.275 1.00 93.00 194 ASP A O 1
ATOM 1584 N N . PHE A 1 195 ? 3.510 -4.251 -6.870 1.00 94.06 195 PHE A N 1
ATOM 1585 C CA . PHE A 1 195 ? 4.493 -3.232 -7.211 1.00 94.06 195 PHE A CA 1
ATOM 1586 C C . PHE A 1 195 ? 5.396 -3.723 -8.340 1.00 94.06 195 PHE A C 1
ATOM 1588 O O . PHE A 1 195 ? 6.165 -4.669 -8.172 1.00 94.06 195 PHE A O 1
ATOM 1595 N N . TYR A 1 196 ? 5.345 -3.030 -9.476 1.00 92.00 196 TYR A N 1
ATOM 1596 C CA . TYR A 1 196 ? 6.140 -3.321 -10.668 1.00 92.00 196 TYR A CA 1
ATOM 1597 C C . TYR A 1 196 ? 7.351 -2.409 -10.742 1.00 92.00 196 TYR A C 1
ATOM 1599 O O . TYR A 1 196 ? 7.209 -1.183 -10.754 1.00 92.00 196 TYR A O 1
ATOM 1607 N N . TYR A 1 197 ? 8.536 -3.008 -10.828 1.00 91.38 197 TYR A N 1
ATOM 1608 C CA . TYR A 1 197 ? 9.791 -2.275 -10.883 1.00 91.38 197 TYR A CA 1
ATOM 1609 C C . TYR A 1 197 ? 10.153 -1.840 -12.309 1.00 91.38 197 TYR A C 1
ATOM 1611 O O . TYR A 1 197 ? 10.174 -2.636 -13.251 1.00 91.38 197 TYR A O 1
ATOM 1619 N N . GLU A 1 198 ? 10.511 -0.568 -12.458 1.00 87.56 198 GLU A N 1
ATOM 1620 C CA . GLU A 1 198 ? 10.980 0.058 -13.690 1.00 87.56 198 GLU A CA 1
ATOM 1621 C C . GLU A 1 198 ? 12.229 0.906 -13.420 1.00 87.56 198 GLU A C 1
ATOM 1623 O O . GLU A 1 198 ? 12.140 2.090 -13.111 1.00 87.56 198 GLU A O 1
ATOM 1628 N N . GLU A 1 199 ? 13.414 0.311 -13.585 1.00 81.56 199 GLU A N 1
ATOM 1629 C CA . GLU A 1 199 ? 14.701 0.951 -13.256 1.00 81.56 199 GLU A CA 1
ATOM 1630 C C . GLU A 1 199 ? 14.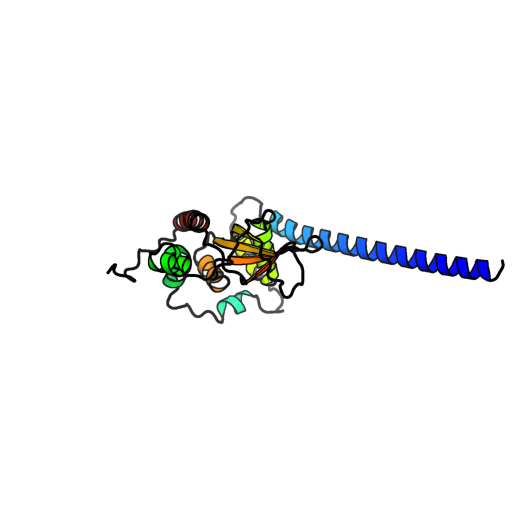911 2.315 -13.937 1.00 81.56 199 GLU A C 1
ATOM 1632 O O . GLU A 1 199 ? 15.411 3.257 -13.321 1.00 81.56 199 GLU A O 1
ATOM 1637 N N . ASN A 1 200 ? 14.498 2.428 -15.202 1.00 81.62 200 ASN A N 1
ATOM 1638 C CA . ASN A 1 200 ? 14.692 3.621 -16.029 1.00 81.62 200 ASN A CA 1
ATOM 1639 C C . ASN A 1 200 ? 13.458 4.537 -16.080 1.00 81.62 200 ASN A C 1
ATOM 1641 O O . ASN A 1 200 ? 13.373 5.382 -16.971 1.00 81.62 200 ASN A O 1
ATOM 1645 N N . ASN A 1 201 ? 12.491 4.358 -15.176 1.00 79.19 201 ASN A N 1
ATOM 1646 C CA . ASN A 1 201 ? 11.285 5.179 -15.124 1.00 79.19 201 ASN A CA 1
ATOM 1647 C C . ASN A 1 201 ? 11.129 5.862 -13.760 1.00 79.19 201 ASN A C 1
ATOM 1649 O O . ASN A 1 201 ? 11.653 5.407 -12.742 1.00 79.19 201 ASN A O 1
ATOM 1653 N N . PHE A 1 202 ? 10.400 6.975 -13.752 1.00 74.75 202 PHE A N 1
ATOM 1654 C CA . PHE A 1 202 ? 9.938 7.622 -12.535 1.00 74.75 202 PHE A CA 1
ATOM 1655 C C . PHE A 1 202 ? 8.401 7.653 -12.542 1.00 74.75 202 PHE A C 1
ATOM 1657 O O . PHE A 1 202 ? 7.827 8.210 -13.479 1.00 74.75 202 PHE A O 1
ATOM 1664 N N . PRO A 1 203 ? 7.726 7.087 -11.526 1.00 83.62 203 PRO A N 1
ATOM 1665 C CA . PRO A 1 203 ? 8.292 6.401 -10.362 1.00 83.62 203 PRO A CA 1
ATOM 1666 C C . PRO A 1 203 ? 8.944 5.060 -10.734 1.00 83.62 203 PRO A C 1
ATOM 1668 O O . PRO A 1 203 ? 8.547 4.412 -11.702 1.00 83.62 203 PRO A O 1
ATOM 1671 N N . LYS A 1 204 ? 9.939 4.641 -9.938 1.00 88.62 204 LYS A N 1
ATOM 1672 C CA . LYS A 1 204 ? 10.609 3.337 -10.108 1.00 88.62 204 LYS A CA 1
ATOM 1673 C C . LYS A 1 204 ? 9.679 2.164 -9.834 1.00 88.62 204 LYS A C 1
ATOM 1675 O O . LYS A 1 204 ? 9.939 1.062 -10.294 1.00 88.62 204 LYS A O 1
ATOM 1680 N N . TRP A 1 205 ? 8.630 2.405 -9.060 1.00 93.06 205 TRP A N 1
ATOM 1681 C CA . TRP A 1 205 ? 7.615 1.428 -8.725 1.00 93.06 205 TRP A CA 1
ATOM 1682 C C . TRP A 1 205 ? 6.264 1.939 -9.196 1.00 93.06 205 TRP A C 1
ATOM 1684 O O . TRP A 1 205 ? 5.885 3.072 -8.901 1.00 93.06 205 TRP A O 1
ATOM 1694 N N . LYS A 1 206 ? 5.537 1.099 -9.924 1.00 91.12 206 LYS A N 1
ATOM 1695 C CA . LYS A 1 206 ? 4.128 1.323 -10.249 1.00 91.12 206 LYS A CA 1
ATOM 1696 C C . LYS A 1 206 ? 3.282 0.384 -9.421 1.00 91.12 206 LYS A C 1
ATOM 1698 O O . LYS A 1 206 ? 3.653 -0.775 -9.279 1.00 91.12 206 LYS A O 1
ATOM 1703 N N . VAL A 1 207 ? 2.175 0.891 -8.897 1.00 91.56 207 VAL A N 1
ATOM 1704 C CA . VAL A 1 207 ? 1.284 0.127 -8.024 1.00 91.56 207 VAL A CA 1
ATOM 1705 C C . VAL A 1 207 ? -0.016 -0.233 -8.739 1.00 91.56 207 VAL A C 1
ATOM 1707 O O . VAL A 1 207 ? -0.549 0.591 -9.492 1.00 91.56 207 VAL A O 1
ATOM 1710 N N . THR A 1 208 ? -0.512 -1.444 -8.500 1.00 89.50 208 THR A N 1
ATOM 1711 C CA . THR A 1 208 ? -1.849 -1.916 -8.892 1.00 89.50 208 THR A CA 1
ATOM 1712 C C . THR A 1 208 ? -2.467 -2.743 -7.768 1.00 89.50 208 THR A C 1
ATOM 1714 O O . THR A 1 208 ? -1.791 -3.094 -6.798 1.00 89.50 208 THR A O 1
ATOM 1717 N N . ASP A 1 209 ? -3.737 -3.106 -7.924 1.00 89.00 209 ASP A N 1
ATOM 1718 C CA . ASP A 1 209 ? -4.377 -4.102 -7.064 1.00 89.00 209 ASP A CA 1
ATOM 1719 C C . ASP A 1 209 ? -3.601 -5.424 -7.105 1.00 89.00 209 ASP A C 1
ATOM 1721 O O . ASP A 1 209 ? -3.007 -5.776 -8.131 1.00 89.00 209 ASP A O 1
ATOM 1725 N N . ALA A 1 210 ? -3.585 -6.139 -5.979 1.00 89.19 210 ALA A N 1
ATOM 1726 C CA . ALA A 1 210 ? -2.873 -7.403 -5.873 1.00 89.19 210 ALA A CA 1
ATOM 1727 C C . ALA A 1 210 ? -3.531 -8.489 -6.733 1.00 89.19 210 ALA A C 1
ATOM 1729 O O . ALA A 1 210 ? -4.693 -8.849 -6.546 1.00 89.19 210 ALA A O 1
ATOM 1730 N N . LEU A 1 211 ? -2.753 -9.082 -7.635 1.00 86.44 211 LEU A N 1
ATOM 1731 C CA . LEU A 1 211 ? -3.167 -10.240 -8.421 1.00 86.44 211 LEU A CA 1
ATOM 1732 C C . LEU A 1 211 ? -2.939 -11.551 -7.665 1.00 86.44 211 LEU A C 1
ATOM 1734 O O . LEU A 1 211 ? -3.430 -12.601 -8.085 1.00 86.44 211 LEU A O 1
ATOM 1738 N N . MET A 1 212 ? -2.168 -11.523 -6.580 1.00 85.31 212 MET A N 1
ATOM 1739 C CA . MET A 1 212 ? -1.766 -12.681 -5.791 1.00 85.31 212 MET A CA 1
ATOM 1740 C C . MET A 1 212 ? -2.111 -12.464 -4.318 1.00 85.31 212 MET A C 1
ATOM 1742 O O . MET A 1 212 ? -1.782 -11.432 -3.746 1.00 85.31 212 MET A O 1
ATOM 1746 N N . ASN A 1 213 ? -2.723 -13.464 -3.680 1.00 89.81 213 ASN A N 1
ATOM 1747 C CA . ASN A 1 213 ? -2.905 -13.434 -2.233 1.00 89.81 213 ASN A CA 1
ATOM 1748 C C . ASN A 1 213 ? -1.578 -13.732 -1.534 1.00 89.81 213 ASN A C 1
ATOM 1750 O O . ASN A 1 213 ? -0.870 -14.677 -1.894 1.00 89.81 213 ASN A O 1
ATOM 1754 N N . ILE A 1 214 ? -1.287 -12.962 -0.493 1.00 92.31 214 ILE A N 1
ATOM 1755 C CA . ILE A 1 214 ? -0.151 -13.164 0.404 1.00 92.31 214 ILE A CA 1
ATOM 1756 C C . ILE A 1 214 ? -0.651 -13.192 1.850 1.00 92.31 214 ILE A C 1
ATOM 1758 O O . ILE A 1 214 ? -1.718 -12.645 2.118 1.00 92.31 214 ILE A O 1
ATOM 1762 N N . PRO A 1 215 ? 0.105 -13.784 2.790 1.00 93.38 215 PRO A N 1
ATOM 1763 C CA . PRO A 1 215 ? -0.266 -13.763 4.195 1.00 93.38 215 PRO A CA 1
ATOM 1764 C C . PRO A 1 215 ? -0.389 -12.331 4.717 1.00 93.38 215 PRO A C 1
ATOM 1766 O O . PRO A 1 215 ? 0.531 -11.522 4.539 1.00 93.38 215 PRO A O 1
ATOM 1769 N N . PHE A 1 216 ? -1.492 -12.047 5.406 1.00 93.25 216 PHE A N 1
ATOM 1770 C CA . PHE A 1 216 ? -1.698 -10.779 6.095 1.00 93.25 216 PHE A CA 1
ATOM 1771 C C . PHE A 1 216 ? -0.589 -10.479 7.119 1.00 93.25 216 PHE A C 1
ATOM 1773 O O . PHE A 1 216 ? -0.238 -11.308 7.968 1.00 93.25 216 PHE A O 1
ATOM 1780 N N . ASP A 1 217 ? -0.050 -9.260 7.075 1.00 94.94 217 ASP A N 1
ATOM 1781 C CA . ASP A 1 217 ? 0.995 -8.802 7.993 1.00 94.94 217 ASP A CA 1
ATOM 1782 C C . ASP A 1 217 ? 0.397 -8.198 9.275 1.00 94.94 217 ASP A C 1
ATOM 1784 O O . ASP A 1 217 ? 0.260 -6.982 9.426 1.00 94.94 217 ASP A O 1
ATOM 1788 N N . TYR A 1 218 ? 0.054 -9.064 10.236 1.00 89.38 218 TYR A N 1
ATOM 1789 C CA . TYR A 1 218 ? -0.506 -8.639 11.528 1.00 89.38 218 TYR A CA 1
ATOM 1790 C C . TYR A 1 218 ? 0.373 -7.628 12.265 1.00 89.38 218 TYR A C 1
ATOM 1792 O O . TYR A 1 218 ? -0.155 -6.734 12.925 1.00 89.38 218 TYR A O 1
ATOM 1800 N N . LYS A 1 219 ? 1.701 -7.748 12.145 1.00 91.12 219 LYS A N 1
ATOM 1801 C CA . LYS A 1 219 ? 2.642 -6.868 12.838 1.00 91.12 219 LYS A CA 1
ATOM 1802 C C . LYS A 1 219 ? 2.592 -5.455 12.258 1.00 91.12 219 LYS A C 1
ATOM 1804 O O . LYS A 1 219 ? 2.514 -4.492 13.016 1.00 91.12 219 LYS A O 1
ATOM 1809 N N . LEU A 1 220 ? 2.576 -5.331 10.928 1.00 91.62 220 LEU A N 1
ATOM 1810 C CA . LEU A 1 220 ? 2.421 -4.042 10.247 1.00 91.62 220 LEU A CA 1
ATOM 1811 C C . LEU A 1 220 ? 1.152 -3.309 10.712 1.00 91.62 220 LEU A C 1
ATOM 1813 O O . LEU A 1 220 ? 1.188 -2.110 11.008 1.00 91.62 220 LEU A O 1
ATOM 1817 N N . TYR A 1 221 ? 0.033 -4.031 10.785 1.00 86.50 221 TYR A N 1
ATOM 1818 C CA . TYR A 1 221 ? -1.253 -3.457 11.176 1.00 86.50 221 TYR A CA 1
ATOM 1819 C C . TYR A 1 221 ? -1.339 -3.150 12.671 1.00 86.50 221 TYR A C 1
ATOM 1821 O O . TYR A 1 221 ? -1.952 -2.152 13.042 1.00 86.50 221 TYR A O 1
ATOM 1829 N N . GLU A 1 222 ? -0.700 -3.942 13.532 1.00 84.00 222 GLU A N 1
ATOM 1830 C CA . GLU A 1 222 ? -0.636 -3.675 14.973 1.00 84.00 222 GLU A CA 1
ATOM 1831 C C . GLU A 1 222 ? 0.139 -2.382 15.259 1.00 84.00 222 GLU A C 1
ATOM 1833 O O . GLU A 1 222 ? -0.389 -1.481 15.913 1.00 84.00 222 GLU A O 1
ATOM 1838 N N . GLU A 1 223 ? 1.326 -2.229 14.665 1.00 83.00 223 GLU A N 1
ATOM 1839 C CA . GLU A 1 223 ? 2.122 -1.003 14.780 1.00 83.00 223 GLU A CA 1
ATOM 1840 C C . GLU A 1 223 ? 1.374 0.225 14.235 1.00 83.00 223 GLU A C 1
ATOM 1842 O O . GLU A 1 223 ? 1.464 1.322 14.785 1.00 83.00 223 GLU A O 1
ATOM 1847 N N . THR A 1 224 ? 0.616 0.056 13.148 1.00 76.75 224 THR A N 1
ATOM 1848 C CA . THR A 1 224 ? -0.168 1.148 12.553 1.00 76.75 224 THR A CA 1
ATOM 1849 C C . THR A 1 224 ? -1.369 1.524 13.425 1.00 76.75 224 THR A C 1
ATOM 1851 O O . THR A 1 224 ? -1.682 2.704 13.574 1.00 76.75 224 THR A O 1
ATOM 1854 N N . ASN A 1 225 ? -2.008 0.544 14.065 1.00 71.12 225 ASN A N 1
ATOM 1855 C CA . ASN A 1 225 ? -3.147 0.736 14.963 1.00 71.12 225 ASN A CA 1
ATOM 1856 C C . ASN A 1 225 ? -2.764 1.480 16.251 1.00 71.12 225 ASN A C 1
ATOM 1858 O O . ASN A 1 225 ? -3.549 2.280 16.761 1.00 71.12 225 ASN A O 1
ATOM 1862 N N . ASP A 1 226 ? -1.557 1.264 16.770 1.00 68.00 226 ASP A N 1
ATOM 1863 C CA . ASP A 1 226 ? -1.065 2.025 17.920 1.00 68.00 226 ASP A CA 1
ATOM 1864 C C . ASP A 1 226 ? -0.878 3.513 17.595 1.00 68.00 226 ASP A C 1
ATOM 1866 O O . ASP A 1 226 ? -1.198 4.363 18.429 1.00 68.00 226 ASP A O 1
ATOM 1870 N N . ASN A 1 227 ? -0.498 3.849 16.359 1.00 66.62 227 ASN A N 1
ATOM 1871 C CA . ASN A 1 227 ? -0.438 5.242 15.907 1.00 66.62 227 ASN A CA 1
ATOM 1872 C C . ASN A 1 227 ? -1.833 5.878 15.773 1.00 66.62 227 ASN A C 1
ATOM 1874 O O . ASN A 1 227 ? -1.983 7.082 15.968 1.00 66.62 227 ASN A O 1
ATOM 1878 N N . LEU A 1 228 ? -2.876 5.090 15.494 1.00 65.19 228 LEU A N 1
ATOM 1879 C CA . LEU A 1 228 ? -4.251 5.600 15.437 1.00 65.19 228 LEU A CA 1
ATOM 1880 C C . LEU A 1 228 ? -4.788 5.997 16.815 1.00 65.19 228 LEU A C 1
ATOM 1882 O O . LEU A 1 228 ? -5.472 7.011 16.952 1.00 65.19 228 LEU A O 1
ATOM 1886 N N . LYS A 1 229 ? -4.433 5.244 17.862 1.00 66.00 229 LYS A N 1
ATOM 1887 C CA . LYS A 1 229 ? -4.781 5.622 19.242 1.00 66.00 229 LYS A CA 1
ATOM 1888 C C . LYS A 1 229 ? -4.187 6.987 19.605 1.00 66.00 229 LYS A C 1
ATOM 1890 O O . LYS A 1 229 ? -4.840 7.779 20.275 1.00 66.00 229 LYS A O 1
ATOM 1895 N N . GLN A 1 230 ? -2.973 7.282 19.129 1.00 63.12 230 GLN A N 1
ATOM 1896 C CA . GLN A 1 230 ? -2.282 8.549 19.404 1.00 63.12 230 GLN A CA 1
ATOM 1897 C C . GLN A 1 230 ? -2.973 9.769 18.779 1.00 63.12 230 GLN A C 1
ATOM 1899 O O . GLN A 1 230 ? -2.843 10.870 19.305 1.00 63.12 230 GLN A O 1
ATOM 1904 N N . ILE A 1 231 ? -3.741 9.584 17.703 1.00 61.28 231 ILE A N 1
ATOM 1905 C CA . ILE A 1 231 ? -4.474 10.664 17.019 1.00 61.28 231 ILE A CA 1
ATOM 1906 C C . ILE A 1 231 ? -5.936 10.771 17.481 1.00 61.28 231 ILE A C 1
ATOM 1908 O O . ILE A 1 231 ? -6.774 11.355 16.796 1.00 61.28 231 ILE A O 1
ATOM 1912 N N . GLY A 1 232 ? -6.255 10.193 18.645 1.00 59.44 232 GLY A N 1
ATOM 1913 C CA . GLY A 1 232 ? -7.593 10.232 19.238 1.00 59.44 232 GLY A CA 1
ATOM 1914 C C . GLY A 1 232 ? -8.599 9.314 18.545 1.00 59.44 232 GLY A C 1
ATOM 1915 O O . GLY A 1 232 ? -9.808 9.483 18.711 1.00 59.44 232 GLY A O 1
ATOM 1916 N N . PHE A 1 233 ? -8.128 8.348 17.751 1.00 62.69 233 PHE A N 1
ATOM 1917 C CA . PHE A 1 233 ? -8.999 7.359 17.142 1.00 62.69 233 PHE A CA 1
ATOM 1918 C C . PHE A 1 233 ? -9.221 6.178 18.092 1.00 62.69 233 PHE A C 1
ATOM 1920 O O . PHE A 1 233 ? -8.568 5.135 18.024 1.00 62.69 233 PHE A O 1
ATOM 1927 N N . GLU A 1 234 ? -10.169 6.361 19.007 1.00 56.97 234 GLU A N 1
ATOM 1928 C CA . GLU A 1 234 ? -10.709 5.287 19.831 1.00 56.97 234 GLU A CA 1
ATOM 1929 C C . GLU A 1 234 ? -11.885 4.643 19.100 1.00 56.97 234 GLU A C 1
ATOM 1931 O O . GLU A 1 234 ? -13.005 5.148 19.109 1.00 56.97 234 GLU A O 1
ATOM 1936 N N . ILE A 1 235 ? -11.639 3.504 18.454 1.00 51.69 235 ILE A N 1
ATOM 1937 C CA . ILE A 1 235 ? -12.740 2.614 18.093 1.00 51.69 235 ILE A CA 1
ATOM 1938 C C . ILE A 1 235 ? -13.247 2.029 19.403 1.00 51.69 235 ILE A C 1
ATOM 1940 O O . ILE A 1 235 ? -12.604 1.142 19.975 1.00 51.69 235 ILE A O 1
ATOM 1944 N N . GLN A 1 236 ? -14.384 2.535 19.885 1.00 50.00 236 GLN A N 1
ATOM 1945 C CA . GLN A 1 236 ? -15.143 1.833 20.909 1.00 50.00 236 GLN A CA 1
ATOM 1946 C C . GLN A 1 236 ? -15.370 0.418 20.393 1.00 50.00 236 GLN A C 1
ATOM 1948 O O . GLN A 1 236 ? -15.704 0.238 19.222 1.00 50.00 236 GLN A O 1
ATOM 1953 N N . LYS A 1 237 ? -15.099 -0.581 21.238 1.00 44.12 237 LYS A N 1
ATOM 1954 C CA . LYS A 1 237 ? -15.325 -1.996 20.940 1.00 44.12 237 LYS A CA 1
ATOM 1955 C C . LYS A 1 237 ? -16.818 -2.124 20.643 1.00 44.12 237 LYS A C 1
ATOM 1957 O O . LYS A 1 237 ? -17.606 -2.246 21.572 1.00 44.12 237 LYS A O 1
ATOM 1962 N N . SER A 1 238 ? -17.208 -1.926 19.387 1.00 40.81 238 SER A N 1
ATOM 1963 C CA . SER A 1 238 ? -18.612 -1.777 19.063 1.00 40.81 238 SER A CA 1
ATOM 1964 C C . SER A 1 238 ? -19.281 -3.085 19.435 1.00 40.81 238 SER A C 1
ATOM 1966 O O . SER A 1 238 ? -18.758 -4.175 19.192 1.00 40.81 238 SER A O 1
ATOM 1968 N N . GLU A 1 239 ? -20.447 -2.968 20.045 1.00 41.38 239 GLU A N 1
ATOM 1969 C CA . GLU A 1 239 ? -21.353 -4.063 20.375 1.00 41.38 239 GLU A CA 1
ATOM 1970 C C . GLU A 1 239 ? -21.835 -4.835 19.121 1.00 41.38 239 GLU A C 1
ATOM 1972 O O . GLU A 1 239 ? -22.798 -5.593 19.198 1.00 41.38 239 GLU A O 1
ATOM 1977 N N . MET A 1 240 ? -21.193 -4.647 17.958 1.00 43.72 240 MET A N 1
ATOM 1978 C CA . MET A 1 240 ? -21.604 -5.171 16.657 1.00 43.72 240 MET A CA 1
ATOM 1979 C C . MET A 1 240 ? -21.405 -6.675 16.506 1.00 43.72 240 MET A C 1
ATOM 1981 O O . MET A 1 240 ? -22.050 -7.265 15.650 1.00 43.72 240 MET A O 1
ATOM 1985 N N . PHE A 1 241 ? -20.609 -7.313 17.364 1.00 45.16 241 PHE A N 1
ATOM 1986 C CA . PHE A 1 241 ? -20.581 -8.769 17.459 1.00 45.16 241 PHE A CA 1
ATOM 1987 C C . PHE A 1 241 ? -20.506 -9.162 18.928 1.00 45.16 241 PHE A C 1
ATOM 1989 O O . PHE A 1 241 ? -19.440 -9.157 19.547 1.00 45.16 241 PHE A O 1
ATOM 1996 N N . LYS A 1 242 ? -21.674 -9.463 19.506 1.00 32.84 242 LYS A N 1
ATOM 1997 C CA . LYS A 1 242 ? -21.740 -10.272 20.722 1.00 32.84 242 LYS A CA 1
ATOM 1998 C C . LYS A 1 242 ? -20.983 -11.563 20.427 1.00 32.84 242 LYS A C 1
ATOM 2000 O O . LYS A 1 242 ? -21.309 -12.252 19.468 1.00 32.84 242 LYS A O 1
ATOM 2005 N N . GLU A 1 243 ? -19.950 -11.827 21.219 1.00 36.09 243 GLU A N 1
ATOM 2006 C CA . GLU A 1 243 ? -19.307 -13.136 21.280 1.00 36.09 243 GLU A CA 1
ATOM 2007 C C . GLU A 1 243 ? -20.402 -14.169 21.608 1.00 36.09 243 GLU A C 1
ATOM 2009 O O . GLU A 1 243 ? -20.916 -14.176 22.728 1.00 36.09 243 GLU A O 1
ATOM 2014 N N . GLU A 1 244 ? -20.798 -14.974 20.620 1.00 34.06 244 GLU A N 1
ATOM 2015 C CA . GLU A 1 244 ? -21.426 -16.286 20.836 1.00 34.06 244 GLU A CA 1
ATOM 2016 C C . GLU A 1 244 ? -20.350 -17.378 20.812 1.00 34.06 244 GLU A C 1
ATOM 2018 O O . GLU A 1 244 ? -19.435 -17.310 19.954 1.00 34.06 244 GLU A O 1
#

Organism: NCBI:txid112234

pLDDT: mean 71.94, std 20.55, range [26.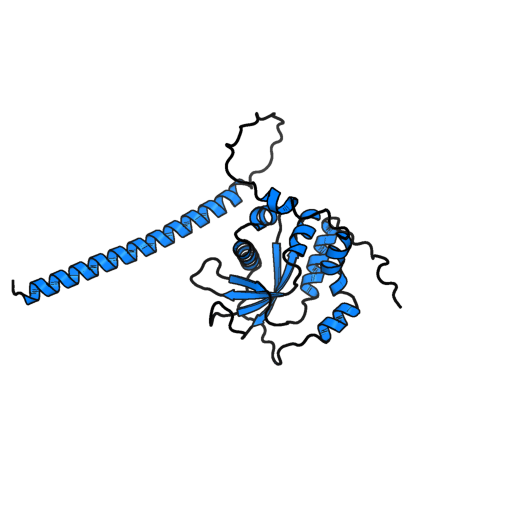39, 97.25]

Sequence (244 aa):
MNKMKKILLIVFLLLAVGMVYLIQTRIGLEKFYQDVKYEITSRISKSKTPETQEETQVEQDSIPQGGYTLLEKFDNNLEPFPDNETALYTYYKFPFTKEFKEEERNKPMPDKLIVATMKPTEEDATTAFQMNMEGRLSDLVERGLRFRVGNCYENDKTDIYGNKPCVTCNIAVFTPNKADALKTIHVFPEYSYDFYYEENNFPKWKVTDALMNIPFDYKLYEETNDNLKQIGFEIQKSEMFKEE

Secondary structure (DSSP, 8-state):
--HHHHHHHHHHHHHHHHHHHHHHHHHHHHHHHHHHHHHHHHHHHHT-------------------S--THHHHHTT----TTHHHHHHHHHTGGGSHHHHHHHHHS---S---B-SS---HHHHHHHHHHHTTTTTHHHHHTT-EEEEEEEEEE---BTTBS--EEEEEEEEE-S-HHHHHHHHHH---SEEEEEE-TTSSSSEEEEE-SS-----HHHHHHHHHHHHHTT------TTS---